Protein AF-A0A6A4SEL5-F1 (afdb_monomer)

Foldseek 3Di:
DDDDDDDDDDDPPDDDPDDDDDDDDDDPPDDPDPDPCPDDDDDDDDPDPQDDCPDPLLCVLLVVLLDADPCVVPPDDDDDDDDDDDDDDDPCRVDPPDQAWDQDPVRDIGTDDPLRVVLVCCVVPNDPLADSDDDPCLPPVNVVVCLVVLNLVVQLVSLVRHDDCPDPSSVVSLVVSLVSCQVVLVLVSCRNHPCNSVSLVVCLVVLNCVSVLLSCLVVVVQVSSQSSLVSSCSNCVPFPLNVVCVVVVDGRPVSQLSCLVGRDPPSVSSVVSSVVSVVVVVVVVVD

Sequence (287 aa):
MAALGGTARRLFRSYSRVKNVQKGKHASVGSVVRTLCSGAQDRGLSDVAKPQFTDPAVQDILTRITGLDLQKVFRPIQQELKPPTYKLMTDEQLEEERFIVVREPNGILRKATWEERDRLVQVYFPKEGRKLTAHLLFKEENLKLVFSQDRHEDVLNLCLVQFEPDSAEYIKIHTATYEDVDKHGKYELLHSTRHFGGLAWYLVNARRGDGLMVDMLKRELFQDAVSLVSLFHMVHPHSESAQEAASQQATGTDLLKIYAQKESQRSGYIELALQAYEEAAAQESAA

Mean predicted aligned error: 12.68 Å

InterPro domains:
  IPR019374 Small ribosomal subunit protein mS22 [PF10245] (96-237)
  IPR019374 Small ribosomal subunit protein mS22 [PTHR13071] (96-286)

Radius of gyration: 29.58 Å; Cα contacts (8 Å, |Δi|>4): 194; chains: 1; bounding box: 89×48×106 Å

Structure (mmCIF, N/CA/C/O backbone):
data_AF-A0A6A4SEL5-F1
#
_entry.id   AF-A0A6A4SEL5-F1
#
loop_
_atom_site.group_PDB
_atom_site.id
_atom_site.type_symbol
_atom_site.label_atom_id
_atom_site.label_alt_id
_atom_site.label_comp_id
_atom_site.label_asym_id
_atom_site.label_entity_id
_atom_site.label_seq_id
_atom_site.pdbx_PDB_ins_code
_atom_site.Cartn_x
_atom_site.Cartn_y
_atom_site.Cartn_z
_atom_site.occupancy
_atom_site.B_iso_or_equiv
_atom_site.auth_seq_id
_atom_site.auth_comp_id
_atom_site.auth_asym_id
_atom_site.auth_atom_id
_atom_site.pdbx_PDB_model_num
ATOM 1 N N . MET A 1 1 ? 49.994 -29.966 -75.084 1.00 36.94 1 MET A N 1
ATOM 2 C CA . MET A 1 1 ? 51.383 -30.474 -75.133 1.00 36.94 1 MET A CA 1
ATOM 3 C C . MET A 1 1 ? 52.155 -29.830 -73.993 1.00 36.94 1 MET A C 1
ATOM 5 O O . MET A 1 1 ? 52.222 -28.614 -74.019 1.00 36.94 1 MET A O 1
ATOM 9 N N . ALA A 1 2 ? 52.709 -30.622 -73.059 1.00 39.62 2 ALA A N 1
ATOM 10 C CA . ALA A 1 2 ? 53.615 -30.204 -71.965 1.00 39.62 2 ALA A CA 1
ATOM 11 C C . ALA A 1 2 ? 53.106 -29.123 -70.960 1.00 39.62 2 ALA A C 1
ATOM 13 O O . ALA A 1 2 ? 52.189 -28.370 -71.260 1.00 39.62 2 ALA A O 1
ATOM 14 N N . ALA A 1 3 ? 53.651 -28.988 -69.742 1.00 39.12 3 ALA A N 1
ATOM 15 C CA . ALA A 1 3 ? 54.176 -30.018 -68.829 1.00 39.12 3 ALA A CA 1
ATOM 16 C C . ALA A 1 3 ? 54.201 -29.509 -67.362 1.00 39.12 3 ALA A C 1
ATOM 18 O O . ALA A 1 3 ? 54.672 -28.412 -67.099 1.00 39.12 3 ALA A O 1
ATOM 19 N N . LEU A 1 4 ? 53.711 -30.357 -66.448 1.00 37.06 4 LEU A N 1
ATOM 20 C CA . LEU A 1 4 ? 54.209 -30.695 -65.095 1.00 37.06 4 LEU A CA 1
ATOM 21 C C . LEU A 1 4 ? 54.954 -29.661 -64.206 1.00 37.06 4 LEU A C 1
ATOM 23 O O . LEU A 1 4 ? 55.976 -29.104 -64.585 1.00 37.06 4 LEU A O 1
ATOM 27 N N . GLY A 1 5 ? 54.566 -29.636 -62.919 1.00 32.94 5 GLY A N 1
ATOM 28 C CA . GLY A 1 5 ? 55.364 -29.112 -61.792 1.00 32.94 5 GLY A CA 1
ATOM 29 C C . GLY A 1 5 ? 54.777 -27.852 -61.128 1.00 32.94 5 GLY A C 1
ATOM 30 O O . GLY A 1 5 ? 54.625 -26.833 -61.782 1.00 32.94 5 GLY A O 1
ATOM 31 N N . GLY A 1 6 ? 54.426 -27.801 -59.836 1.00 35.56 6 GLY A N 1
ATOM 32 C CA . GLY A 1 6 ? 54.342 -28.859 -58.820 1.00 35.56 6 GLY A CA 1
ATOM 33 C C . GLY A 1 6 ? 55.147 -28.562 -57.547 1.00 35.56 6 GLY A C 1
ATOM 34 O O . GLY A 1 6 ? 56.315 -28.921 -57.465 1.00 35.56 6 GLY A O 1
ATOM 35 N N . THR A 1 7 ? 54.524 -27.961 -56.524 1.00 42.56 7 THR A N 1
ATOM 36 C CA . THR A 1 7 ? 54.972 -28.036 -55.110 1.00 42.56 7 THR A CA 1
ATOM 37 C C . THR A 1 7 ? 53.883 -27.520 -54.161 1.00 42.56 7 THR A C 1
ATOM 39 O O . THR A 1 7 ? 53.650 -26.320 -54.054 1.00 42.56 7 THR A O 1
ATOM 42 N N . ALA A 1 8 ? 53.220 -28.415 -53.424 1.00 41.41 8 ALA A N 1
ATOM 43 C CA . ALA A 1 8 ? 52.232 -28.032 -52.412 1.00 41.41 8 ALA A CA 1
ATOM 44 C C . ALA A 1 8 ? 52.891 -27.875 -51.030 1.00 41.41 8 ALA A C 1
ATOM 46 O O . ALA A 1 8 ? 53.236 -28.868 -50.386 1.00 41.41 8 ALA A O 1
ATOM 47 N N . ARG A 1 9 ? 53.039 -26.640 -50.530 1.00 39.44 9 ARG A N 1
ATOM 48 C CA . ARG A 1 9 ? 53.504 -26.392 -49.152 1.00 39.44 9 ARG A CA 1
ATOM 49 C C . ARG A 1 9 ? 52.333 -26.447 -48.166 1.00 39.44 9 ARG A C 1
ATOM 51 O O . ARG A 1 9 ? 51.684 -25.439 -47.904 1.00 39.44 9 ARG A O 1
ATOM 58 N N . ARG A 1 10 ? 52.077 -27.628 -47.592 1.00 36.62 10 ARG A N 1
ATOM 59 C CA . ARG A 1 10 ? 51.167 -27.780 -46.442 1.00 36.62 10 ARG A CA 1
ATOM 60 C C . ARG A 1 10 ? 51.771 -27.094 -45.211 1.00 36.62 10 ARG A C 1
ATOM 62 O O . ARG A 1 10 ? 52.709 -27.622 -44.618 1.00 36.62 10 ARG A O 1
ATOM 69 N N . LEU A 1 11 ? 51.215 -25.958 -44.796 1.00 40.81 11 LEU A N 1
ATOM 70 C CA . LEU A 1 11 ? 51.512 -25.382 -43.483 1.00 40.81 11 LEU A CA 1
ATOM 71 C C . LEU A 1 11 ? 50.745 -26.159 -42.405 1.00 40.81 11 LEU A C 1
ATOM 73 O O . LEU A 1 11 ? 49.552 -25.943 -42.195 1.00 40.81 11 LEU A O 1
ATOM 77 N N . PHE A 1 12 ? 51.436 -27.067 -41.713 1.00 35.69 12 PHE A N 1
ATOM 78 C CA . PHE A 1 12 ? 50.926 -27.690 -40.493 1.00 35.69 12 PHE A CA 1
ATOM 79 C C . PHE A 1 12 ? 50.793 -26.628 -39.393 1.00 35.69 12 PHE A C 1
ATOM 81 O O . PHE A 1 12 ? 51.769 -26.284 -38.727 1.00 35.69 12 PHE A O 1
ATOM 88 N N . ARG A 1 13 ? 49.578 -26.111 -39.181 1.00 36.34 13 ARG A N 1
ATOM 89 C CA . ARG A 1 13 ? 49.273 -25.274 -38.016 1.00 36.34 13 ARG A CA 1
ATOM 90 C C . ARG A 1 13 ? 49.148 -26.185 -36.793 1.00 36.34 13 ARG A C 1
ATOM 92 O O . ARG A 1 13 ? 48.222 -26.987 -36.708 1.00 36.34 13 ARG A O 1
ATOM 99 N N . SER A 1 14 ? 50.111 -26.106 -35.882 1.00 35.88 14 SER A N 1
ATOM 100 C CA . SER A 1 14 ? 50.168 -26.961 -34.697 1.00 35.88 14 SER A CA 1
ATOM 101 C C . SER A 1 14 ? 49.051 -26.629 -33.702 1.00 35.88 14 SER A C 1
ATOM 103 O O . SER A 1 14 ? 48.844 -25.474 -33.334 1.00 35.88 14 SER A O 1
ATOM 105 N N . TYR A 1 15 ? 48.352 -27.662 -33.226 1.00 36.56 15 TYR A N 1
ATOM 106 C CA . TYR A 1 15 ? 47.429 -27.549 -32.097 1.00 36.56 15 TYR A CA 1
ATOM 107 C C . TYR A 1 15 ? 48.206 -27.697 -30.786 1.00 36.56 15 TYR A C 1
ATOM 109 O O . TYR A 1 15 ? 48.504 -28.807 -30.340 1.00 36.56 15 TYR A O 1
ATOM 117 N N . SER A 1 16 ? 48.527 -26.576 -30.145 1.00 37.56 16 SER A N 1
ATOM 118 C CA . SER A 1 16 ? 49.065 -26.555 -28.786 1.00 37.56 16 SER A CA 1
ATOM 119 C C . SER A 1 16 ? 47.977 -26.937 -27.774 1.00 37.56 16 SER A C 1
ATOM 121 O O . SER A 1 16 ? 47.157 -26.115 -27.370 1.00 37.56 16 SER A O 1
ATOM 123 N N . ARG A 1 17 ? 47.983 -28.200 -27.322 1.00 38.41 17 ARG A N 1
ATOM 124 C CA . ARG A 1 17 ? 47.214 -28.634 -26.141 1.00 38.41 17 ARG A CA 1
ATOM 125 C C . ARG A 1 17 ? 47.690 -27.865 -24.902 1.00 38.41 17 ARG A C 1
ATOM 127 O O . ARG A 1 17 ? 48.685 -28.243 -24.282 1.00 38.41 17 ARG A O 1
ATOM 134 N N . VAL A 1 18 ? 46.965 -26.817 -24.518 1.00 39.78 18 VAL A N 1
ATOM 135 C CA . VAL A 1 18 ? 47.090 -26.215 -23.183 1.00 39.78 18 VAL A CA 1
ATOM 136 C C . VAL A 1 18 ? 46.530 -27.209 -22.156 1.00 39.78 18 VAL A C 1
ATOM 138 O O . VAL A 1 18 ? 45.559 -27.915 -22.425 1.00 39.78 18 VAL A O 1
ATOM 141 N N . LYS A 1 19 ? 47.203 -27.340 -21.010 1.00 36.75 19 LYS A N 1
ATOM 142 C CA . LYS A 1 19 ? 46.915 -28.375 -20.005 1.00 36.75 19 LYS A CA 1
ATOM 143 C C . LYS A 1 19 ? 45.726 -27.986 -19.119 1.00 36.75 19 LYS A C 1
ATOM 145 O O . LYS A 1 19 ? 45.508 -26.805 -18.866 1.00 36.75 19 LYS A O 1
ATOM 150 N N . ASN A 1 20 ? 45.018 -28.990 -18.594 1.00 35.25 20 ASN A N 1
ATOM 151 C CA . ASN A 1 20 ? 44.003 -28.799 -17.555 1.00 35.25 20 ASN A CA 1
ATOM 152 C C . ASN A 1 20 ? 44.588 -28.046 -16.351 1.00 35.25 20 ASN A C 1
ATOM 154 O O . ASN A 1 20 ? 45.531 -28.527 -15.721 1.00 35.25 20 ASN A O 1
ATOM 158 N N . VAL A 1 21 ? 43.970 -26.920 -15.993 1.00 38.59 21 VAL A N 1
ATOM 159 C CA . VAL A 1 21 ? 44.095 -26.323 -14.659 1.00 38.59 21 VAL A CA 1
ATOM 160 C C . VAL A 1 21 ? 43.057 -26.989 -13.756 1.00 38.59 21 VAL A C 1
ATOM 162 O O . VAL A 1 21 ? 41.917 -27.217 -14.162 1.00 38.59 21 VAL A O 1
ATOM 165 N N . GLN A 1 22 ? 43.459 -27.356 -12.543 1.00 36.19 22 GLN A N 1
ATOM 166 C CA . GLN A 1 22 ? 42.599 -28.064 -11.597 1.00 36.19 22 GLN A CA 1
ATOM 167 C C . GLN A 1 22 ? 41.500 -27.127 -11.071 1.00 36.19 22 GLN A C 1
ATOM 169 O O . GLN A 1 22 ? 41.796 -26.034 -10.590 1.00 36.19 22 GLN A O 1
ATOM 174 N N . LYS A 1 23 ? 40.230 -27.558 -11.116 1.00 39.19 23 LYS A N 1
ATOM 175 C CA . LYS A 1 23 ? 39.145 -26.864 -10.403 1.00 39.19 23 LYS A CA 1
ATOM 176 C C . LYS A 1 23 ? 39.359 -27.019 -8.896 1.00 39.19 23 LYS A C 1
ATOM 178 O O . LYS A 1 23 ? 39.096 -28.088 -8.345 1.00 39.19 23 LYS A O 1
ATOM 183 N N . GLY A 1 24 ? 39.790 -25.947 -8.235 1.00 30.88 24 GLY A N 1
ATOM 184 C CA . GLY A 1 24 ? 39.662 -25.826 -6.786 1.00 30.88 24 GLY A CA 1
ATOM 185 C C . GLY A 1 24 ? 38.187 -25.911 -6.382 1.00 30.88 24 GLY A C 1
ATOM 186 O O . GLY A 1 24 ? 37.325 -25.321 -7.035 1.00 30.88 24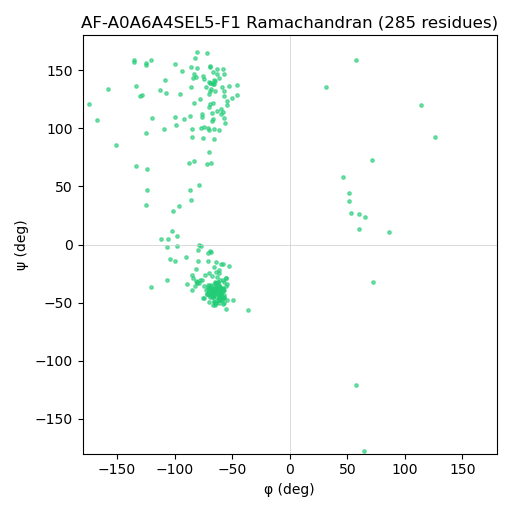 GLY A O 1
ATOM 187 N N . LYS A 1 25 ? 37.888 -26.676 -5.329 1.00 42.47 25 LYS A N 1
ATOM 188 C CA . LYS A 1 25 ? 36.575 -26.649 -4.668 1.00 42.47 25 LYS A CA 1
ATOM 189 C C . LYS A 1 25 ? 36.507 -25.446 -3.715 1.00 42.47 25 LYS A C 1
ATOM 191 O O . LYS A 1 25 ? 37.542 -24.900 -3.354 1.00 42.47 25 LYS A O 1
ATOM 196 N N . HIS A 1 26 ? 35.295 -25.109 -3.271 1.00 37.00 26 HIS A N 1
ATOM 197 C CA . HIS A 1 26 ? 34.981 -24.009 -2.345 1.00 37.00 26 HIS A CA 1
ATOM 198 C C . HIS A 1 26 ? 35.116 -22.594 -2.931 1.00 37.00 26 HIS A C 1
ATOM 200 O O . HIS A 1 26 ? 35.965 -21.802 -2.541 1.00 37.00 26 HIS A O 1
ATOM 206 N N . ALA A 1 27 ? 34.157 -22.252 -3.791 1.00 30.19 27 ALA A N 1
ATOM 207 C CA . ALA A 1 27 ? 33.605 -20.903 -3.853 1.00 30.19 27 ALA A CA 1
ATOM 208 C C . ALA A 1 27 ? 32.083 -21.025 -3.687 1.00 30.19 27 ALA A C 1
ATOM 210 O O . ALA A 1 27 ? 31.372 -21.352 -4.636 1.00 30.19 27 ALA A O 1
ATOM 211 N N . SER A 1 28 ? 3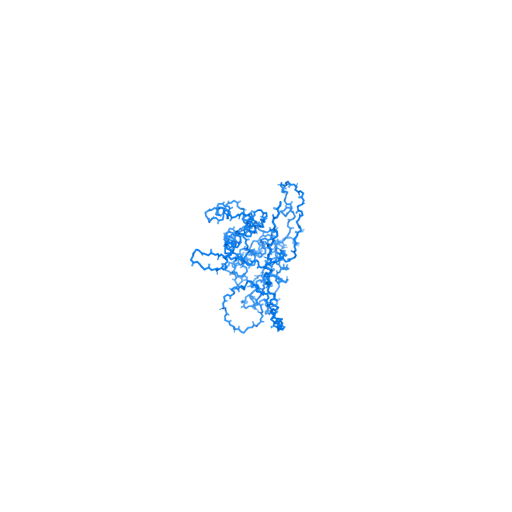1.585 -20.846 -2.462 1.00 33.62 28 SER A N 1
ATOM 212 C CA . SER A 1 28 ? 30.148 -20.758 -2.190 1.00 33.62 28 SER A CA 1
ATOM 213 C C . SER A 1 28 ? 29.655 -19.386 -2.640 1.00 33.62 28 SER A C 1
ATOM 215 O O . SER A 1 28 ? 29.741 -18.415 -1.887 1.00 33.62 28 SER A O 1
ATOM 217 N N . VAL A 1 29 ? 29.190 -19.295 -3.886 1.00 32.53 29 VAL A N 1
ATOM 218 C CA . VAL A 1 29 ? 28.555 -18.082 -4.411 1.00 32.53 29 VAL A CA 1
ATOM 219 C C . VAL A 1 29 ? 27.205 -17.930 -3.713 1.00 32.53 29 VAL A C 1
ATOM 221 O O . VAL A 1 29 ? 26.243 -18.614 -4.052 1.00 32.53 29 VAL A O 1
ATOM 224 N N . GLY A 1 30 ? 27.159 -17.083 -2.686 1.00 31.97 30 GLY A N 1
ATOM 225 C CA . GLY A 1 30 ? 25.904 -16.694 -2.053 1.00 31.97 30 GLY A CA 1
ATOM 226 C C . GLY A 1 30 ? 25.049 -15.891 -3.030 1.00 31.97 30 GLY A C 1
ATOM 227 O O . GLY A 1 30 ? 25.582 -15.079 -3.787 1.00 31.97 30 GLY A O 1
ATOM 228 N N . SER A 1 31 ? 23.734 -16.112 -3.004 1.00 30.53 31 SER A N 1
ATOM 229 C CA . SER A 1 31 ? 22.782 -15.309 -3.775 1.00 30.53 31 SER A CA 1
ATOM 230 C C . SER A 1 31 ? 22.883 -13.842 -3.352 1.00 30.53 31 SER A C 1
ATOM 232 O O . SER A 1 31 ? 22.609 -13.507 -2.197 1.00 30.53 31 SER A O 1
ATOM 234 N N . VAL A 1 32 ? 23.287 -12.966 -4.275 1.00 36.62 32 VAL A N 1
ATOM 235 C CA . VAL A 1 32 ? 23.331 -11.517 -4.042 1.00 36.62 32 VAL A CA 1
ATOM 236 C C . VAL A 1 32 ? 21.968 -10.927 -4.393 1.00 36.62 32 VAL A C 1
ATOM 238 O O . VAL A 1 32 ? 21.803 -10.196 -5.367 1.00 36.62 32 VAL A O 1
ATOM 241 N N . VAL A 1 33 ? 20.980 -11.238 -3.550 1.00 38.81 33 VAL A N 1
ATOM 242 C CA . VAL A 1 33 ? 19.748 -10.443 -3.429 1.00 38.81 33 VAL A CA 1
ATOM 243 C C . VAL A 1 33 ? 20.148 -8.963 -3.368 1.00 38.81 33 VAL A C 1
ATOM 245 O O . VAL A 1 33 ? 21.115 -8.644 -2.672 1.00 38.81 33 VAL A O 1
ATOM 248 N N . ARG A 1 34 ? 19.450 -8.049 -4.072 1.00 40.47 34 ARG A N 1
ATOM 249 C CA . ARG A 1 34 ? 19.740 -6.603 -3.964 1.00 40.47 34 ARG A CA 1
ATOM 250 C C . ARG A 1 34 ? 19.633 -6.206 -2.489 1.00 40.47 34 ARG A C 1
ATOM 252 O O . ARG A 1 34 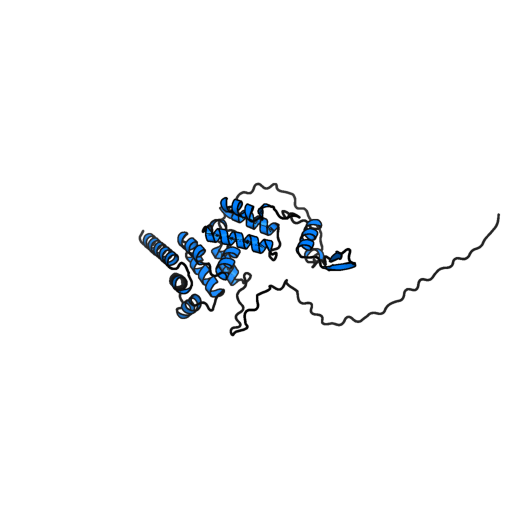? 18.525 -6.119 -1.966 1.00 40.47 34 ARG A O 1
ATOM 259 N N . THR A 1 35 ? 20.768 -6.004 -1.817 1.00 30.81 35 THR A N 1
ATOM 260 C CA . THR A 1 35 ? 20.791 -5.764 -0.373 1.00 30.81 35 THR A CA 1
ATOM 261 C C . THR A 1 35 ? 19.988 -4.511 -0.064 1.00 30.81 35 THR A C 1
ATOM 263 O O . THR A 1 35 ? 20.387 -3.409 -0.440 1.00 30.81 35 THR A O 1
ATOM 266 N N . LEU A 1 36 ? 18.856 -4.683 0.620 1.00 31.39 36 LEU A N 1
ATOM 267 C CA . LEU A 1 36 ? 18.082 -3.571 1.151 1.00 31.39 36 LEU A CA 1
ATOM 268 C C . LEU A 1 36 ? 19.006 -2.722 2.024 1.00 31.39 36 LEU A C 1
ATOM 270 O O . LEU A 1 36 ? 19.542 -3.205 3.021 1.00 31.39 36 LEU A O 1
ATOM 274 N N . CYS A 1 37 ? 19.173 -1.450 1.661 1.00 28.20 37 CYS A N 1
ATOM 275 C CA . CYS A 1 37 ? 19.836 -0.464 2.505 1.00 28.20 37 CYS A CA 1
ATOM 276 C C . CYS A 1 37 ? 18.930 -0.106 3.690 1.00 28.20 37 CYS A C 1
ATOM 278 O O . CYS A 1 37 ? 18.423 1.011 3.791 1.00 28.20 37 CYS A O 1
ATOM 280 N N . SER A 1 38 ? 18.740 -1.056 4.608 1.00 38.75 38 SER A N 1
ATOM 281 C CA . SER A 1 38 ? 18.336 -0.753 5.973 1.00 38.75 38 SER A CA 1
ATOM 282 C C . SER A 1 38 ? 19.378 0.205 6.547 1.00 38.75 38 SER A C 1
ATOM 284 O O . SER A 1 38 ? 20.525 -0.192 6.770 1.00 38.75 38 SER A O 1
ATOM 286 N N . GLY A 1 39 ? 19.002 1.473 6.731 1.00 32.41 39 GLY A N 1
ATOM 287 C CA . GLY A 1 39 ? 19.880 2.467 7.341 1.00 32.41 39 GLY A CA 1
ATOM 288 C C . GLY A 1 39 ? 20.397 1.950 8.682 1.00 32.41 39 GLY A C 1
ATOM 289 O O . GLY A 1 39 ? 19.635 1.349 9.441 1.00 32.41 39 GLY A O 1
ATOM 290 N N . ALA A 1 40 ? 21.691 2.140 8.947 1.00 35.97 40 ALA A N 1
ATOM 291 C CA . ALA A 1 40 ? 22.351 1.596 10.126 1.00 35.97 40 ALA A CA 1
ATOM 292 C C . ALA A 1 40 ? 21.796 2.232 11.414 1.00 35.97 40 ALA A C 1
ATOM 294 O O . ALA A 1 40 ? 22.278 3.266 11.870 1.00 35.97 40 ALA A O 1
ATOM 295 N N . GLN A 1 41 ? 20.766 1.606 11.982 1.00 38.38 41 GLN A N 1
ATOM 296 C CA . GLN A 1 41 ? 20.352 1.816 13.364 1.00 38.38 41 GLN A CA 1
ATOM 297 C C . GLN A 1 41 ? 21.250 0.983 14.281 1.00 38.38 41 GLN A C 1
ATOM 299 O O . GLN A 1 41 ? 21.701 -0.103 13.908 1.00 38.38 41 GLN A O 1
ATOM 304 N N . ASP A 1 42 ? 21.546 1.536 15.453 1.00 31.84 42 ASP A N 1
ATOM 305 C CA . ASP A 1 42 ? 22.615 1.050 16.320 1.00 31.84 42 ASP A CA 1
ATOM 306 C C . ASP A 1 42 ? 22.328 -0.349 16.899 1.00 31.84 42 ASP A C 1
ATOM 308 O O . ASP A 1 42 ? 21.175 -0.718 17.141 1.00 31.84 42 ASP A O 1
ATOM 312 N N . ARG A 1 43 ? 23.375 -1.150 17.133 1.00 38.50 43 ARG A N 1
ATOM 313 C CA . ARG A 1 43 ? 23.239 -2.541 17.611 1.00 38.50 43 ARG A CA 1
ATOM 314 C C . ARG A 1 43 ? 23.063 -2.599 19.133 1.00 38.50 43 ARG A C 1
ATOM 316 O O . ARG A 1 43 ? 23.953 -3.038 19.860 1.00 38.50 43 ARG A O 1
ATOM 323 N N . GLY A 1 44 ? 21.886 -2.186 19.603 1.00 35.75 44 GLY A N 1
ATOM 324 C CA . GLY A 1 44 ? 21.500 -2.179 21.018 1.00 35.75 44 GLY A CA 1
ATOM 325 C C . GLY A 1 44 ? 20.443 -3.224 21.405 1.00 35.75 44 GLY A C 1
ATOM 326 O O . GLY A 1 44 ? 19.254 -2.978 21.261 1.00 35.75 44 GLY A O 1
ATOM 327 N N . LEU A 1 45 ? 20.887 -4.347 21.981 1.00 43.44 45 LEU A N 1
ATOM 328 C CA . LEU A 1 45 ? 20.174 -5.139 23.008 1.00 43.44 45 LEU A CA 1
ATOM 329 C C . LEU A 1 45 ? 18.670 -5.474 22.812 1.00 43.44 45 LEU A C 1
ATOM 331 O O . LEU A 1 45 ? 17.860 -5.252 23.707 1.00 43.44 45 LEU A O 1
ATOM 335 N N . SER A 1 46 ? 18.306 -6.149 21.721 1.00 45.31 46 SER A N 1
ATOM 336 C CA . SER A 1 46 ? 17.537 -7.416 21.783 1.00 45.31 46 SER A CA 1
ATOM 337 C C . SER A 1 46 ? 17.394 -8.011 20.379 1.00 45.31 46 SER A C 1
ATOM 339 O O . SER A 1 46 ? 16.880 -7.363 19.475 1.00 45.31 46 SER A O 1
ATOM 341 N N . ASP A 1 47 ? 17.884 -9.236 20.169 1.00 49.94 47 ASP A N 1
ATOM 342 C CA . ASP A 1 47 ? 18.033 -9.818 18.820 1.00 49.94 47 ASP A CA 1
ATOM 343 C C . ASP A 1 47 ? 16.754 -10.531 18.335 1.00 49.94 47 ASP A C 1
ATOM 345 O O . ASP A 1 47 ? 16.773 -11.664 17.856 1.00 49.94 47 ASP A O 1
ATOM 349 N N . VAL A 1 48 ? 15.610 -9.860 18.502 1.00 62.03 48 VAL A N 1
ATOM 350 C CA . VAL A 1 48 ? 14.360 -10.222 17.825 1.00 62.03 48 VAL A CA 1
ATOM 351 C C . VAL A 1 48 ? 14.377 -9.514 16.476 1.00 62.03 48 VAL A C 1
ATOM 353 O O . VAL A 1 48 ? 14.289 -8.287 16.407 1.00 62.03 48 VAL A O 1
ATOM 356 N N . ALA A 1 49 ? 14.522 -10.279 15.394 1.00 76.62 49 ALA A N 1
ATOM 357 C CA . ALA A 1 49 ? 14.492 -9.721 14.048 1.00 76.62 49 ALA A CA 1
ATOM 358 C C . ALA A 1 49 ? 13.173 -8.962 13.822 1.00 76.62 49 ALA A C 1
ATOM 360 O O . ALA A 1 49 ? 12.095 -9.508 14.059 1.00 76.62 49 ALA A O 1
ATOM 361 N N . LYS A 1 50 ? 13.257 -7.703 13.365 1.00 82.44 50 LYS A N 1
ATOM 362 C CA . LYS A 1 50 ? 12.067 -6.916 13.008 1.00 82.44 50 LYS A CA 1
ATOM 363 C C . LYS A 1 50 ? 11.270 -7.687 11.943 1.00 82.44 50 LYS A C 1
ATOM 365 O O . LYS A 1 50 ? 11.895 -8.126 10.971 1.00 82.44 50 LYS A O 1
ATOM 370 N N . PRO A 1 51 ? 9.942 -7.839 12.097 1.00 89.19 51 PRO A N 1
ATOM 371 C CA . PRO A 1 51 ? 9.143 -8.615 11.160 1.00 89.19 51 PRO A CA 1
ATOM 372 C C . PRO A 1 51 ? 9.214 -8.005 9.760 1.00 89.19 51 PRO A C 1
ATOM 374 O O . PRO A 1 51 ? 9.255 -6.782 9.588 1.00 89.19 51 PRO A O 1
ATOM 377 N N . GLN A 1 52 ? 9.228 -8.865 8.754 1.00 92.25 52 GLN A N 1
ATOM 378 C CA . GLN A 1 52 ? 9.245 -8.489 7.349 1.00 92.25 52 GLN A CA 1
ATOM 379 C C . GLN A 1 52 ? 7.839 -8.591 6.762 1.00 92.25 52 GLN A C 1
ATOM 381 O O . GLN A 1 52 ? 7.010 -9.379 7.211 1.00 92.25 52 GLN A O 1
ATOM 386 N N . PHE A 1 53 ? 7.579 -7.829 5.697 1.00 92.75 53 PHE A N 1
ATOM 387 C CA . PHE A 1 53 ? 6.299 -7.892 4.984 1.00 92.75 53 PHE A CA 1
ATOM 388 C C . PHE A 1 53 ? 5.947 -9.322 4.541 1.00 92.75 53 PHE A C 1
ATOM 390 O O . PHE A 1 53 ? 4.781 -9.690 4.523 1.00 92.75 53 PHE A O 1
ATOM 397 N N . THR A 1 54 ? 6.954 -10.125 4.191 1.00 93.62 54 THR A N 1
ATOM 398 C CA . THR A 1 54 ? 6.826 -11.505 3.704 1.00 93.62 54 THR A CA 1
ATOM 399 C C . THR A 1 54 ? 6.608 -12.558 4.791 1.00 93.62 54 THR A C 1
ATOM 401 O O . THR A 1 54 ? 6.429 -13.725 4.447 1.00 93.62 54 THR A O 1
ATOM 404 N N . ASP A 1 55 ? 6.647 -12.198 6.075 1.00 95.12 55 ASP A N 1
ATOM 405 C CA . ASP A 1 55 ? 6.504 -13.175 7.157 1.00 95.12 55 ASP A CA 1
ATOM 406 C C . ASP A 1 55 ? 5.061 -13.708 7.214 1.00 95.12 55 ASP A C 1
ATOM 408 O O . ASP A 1 55 ? 4.117 -12.924 7.073 1.00 95.12 55 ASP A O 1
ATOM 412 N N . PRO A 1 56 ? 4.842 -15.017 7.450 1.00 95.50 56 PRO A N 1
ATOM 413 C CA . PRO A 1 56 ? 3.511 -15.617 7.357 1.00 95.50 56 PRO A CA 1
ATOM 414 C C . PRO A 1 56 ? 2.516 -14.970 8.325 1.00 95.50 56 PRO A C 1
ATOM 416 O O . PRO A 1 56 ? 1.448 -14.557 7.897 1.00 95.50 56 PRO A O 1
ATOM 419 N N . ALA A 1 57 ? 2.903 -14.738 9.584 1.00 94.25 57 ALA A N 1
ATOM 420 C CA . ALA A 1 57 ? 2.037 -14.080 10.567 1.00 94.25 57 ALA A CA 1
ATOM 421 C C . ALA A 1 57 ? 1.675 -12.624 10.197 1.00 94.25 57 ALA A C 1
ATOM 423 O O . ALA A 1 57 ? 0.605 -12.143 10.567 1.00 94.25 57 ALA A O 1
ATOM 424 N N . VAL A 1 58 ? 2.537 -11.922 9.449 1.00 95.25 58 VAL A N 1
ATOM 425 C CA . VAL A 1 58 ? 2.236 -10.588 8.902 1.00 95.25 58 VAL A CA 1
ATOM 426 C C . VAL A 1 58 ? 1.260 -10.711 7.732 1.00 95.25 58 VAL A C 1
ATOM 428 O O . VAL A 1 58 ? 0.269 -9.984 7.685 1.00 95.25 58 VAL A O 1
ATOM 431 N N . GLN A 1 59 ? 1.498 -11.650 6.812 1.00 96.25 59 GLN A N 1
ATOM 432 C CA . GLN A 1 59 ? 0.620 -11.898 5.667 1.00 96.25 59 GLN A CA 1
ATOM 433 C C . GLN A 1 59 ? -0.766 -12.410 6.079 1.00 96.25 59 GLN A C 1
ATOM 435 O O . GLN A 1 59 ? -1.747 -11.960 5.495 1.00 96.25 59 GLN A O 1
ATOM 440 N N . ASP A 1 60 ? -0.883 -13.262 7.098 1.00 95.69 60 ASP A N 1
ATOM 441 C CA . ASP A 1 60 ? -2.164 -13.751 7.626 1.00 95.69 60 ASP A CA 1
ATOM 442 C C . ASP A 1 60 ? -3.024 -12.591 8.152 1.00 95.69 60 ASP A C 1
ATOM 444 O O . ASP A 1 60 ? -4.215 -12.490 7.844 1.00 95.69 60 ASP A O 1
ATOM 448 N N . ILE A 1 61 ? -2.408 -11.664 8.898 1.00 95.56 61 ILE A N 1
ATOM 449 C CA . ILE A 1 61 ? -3.082 -10.459 9.393 1.00 95.56 61 ILE A CA 1
ATOM 450 C C . ILE A 1 61 ? -3.460 -9.536 8.226 1.00 95.56 61 ILE A C 1
ATOM 452 O O . ILE A 1 61 ? -4.623 -9.156 8.101 1.00 95.56 61 ILE A O 1
ATOM 456 N N . LEU A 1 62 ? -2.515 -9.199 7.342 1.00 95.62 62 LEU A N 1
ATOM 457 C CA . LEU A 1 62 ? -2.769 -8.296 6.213 1.00 95.62 62 LEU A CA 1
ATOM 458 C C . LEU A 1 62 ? -3.814 -8.852 5.233 1.00 95.62 62 LEU A C 1
ATOM 460 O O . LEU A 1 62 ? -4.631 -8.085 4.726 1.00 95.62 62 LEU A O 1
ATOM 464 N N . THR A 1 63 ? -3.823 -10.163 4.989 1.00 94.56 63 THR A N 1
ATOM 465 C CA . THR A 1 63 ? -4.807 -10.833 4.122 1.00 94.56 63 THR A CA 1
ATOM 466 C C . THR A 1 63 ? -6.204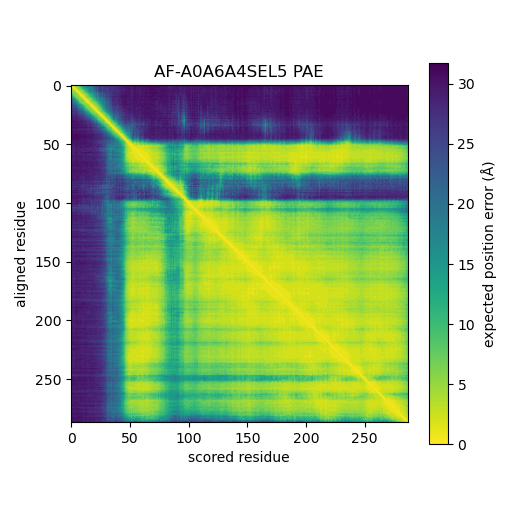 -10.743 4.720 1.00 94.56 63 THR A C 1
ATOM 468 O O . THR A 1 63 ? -7.145 -10.415 4.003 1.00 94.56 63 THR A O 1
ATOM 471 N N . ARG A 1 64 ? -6.345 -10.960 6.034 1.00 94.19 64 ARG A N 1
ATOM 472 C CA . ARG A 1 64 ? -7.643 -10.860 6.711 1.00 94.19 64 ARG A CA 1
ATOM 473 C C . ARG A 1 64 ? -8.197 -9.433 6.687 1.00 94.19 64 ARG A C 1
ATOM 475 O O . ARG A 1 64 ? -9.307 -9.242 6.207 1.00 94.19 64 ARG A O 1
ATOM 482 N N . ILE A 1 65 ? -7.389 -8.446 7.085 1.00 94.62 65 ILE A N 1
ATOM 483 C CA . ILE A 1 65 ? -7.771 -7.019 7.098 1.00 94.62 65 ILE A CA 1
ATOM 484 C C . ILE A 1 65 ? -8.044 -6.486 5.669 1.00 94.62 65 ILE A C 1
ATOM 486 O O . ILE A 1 65 ? -8.783 -5.523 5.493 1.00 94.62 65 ILE A O 1
ATOM 490 N N . THR A 1 66 ? -7.480 -7.101 4.620 1.00 93.81 66 THR A N 1
ATOM 491 C CA . THR A 1 66 ? -7.765 -6.714 3.221 1.00 93.81 66 THR A CA 1
ATOM 492 C C . THR A 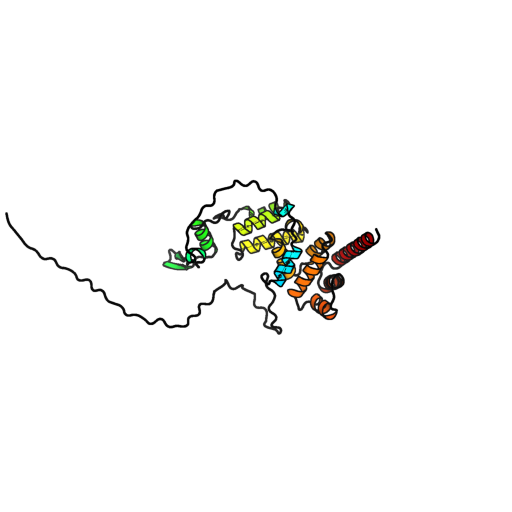1 66 ? -9.204 -7.031 2.794 1.00 93.81 66 THR A C 1
ATOM 494 O O . THR A 1 66 ? -9.715 -6.356 1.897 1.00 93.81 66 THR A O 1
ATOM 497 N N . GLY A 1 67 ? -9.850 -8.030 3.405 1.00 90.38 67 GLY A N 1
ATOM 498 C CA . GLY A 1 67 ? -11.172 -8.509 2.997 1.00 90.38 67 GLY A CA 1
ATOM 499 C C . GLY A 1 67 ? -11.198 -9.139 1.595 1.00 90.38 67 GLY A C 1
ATOM 500 O O . GLY A 1 67 ? -10.173 -9.271 0.919 1.00 90.38 67 GLY A O 1
ATOM 501 N N . LEU A 1 68 ? -12.391 -9.547 1.147 1.00 88.06 68 LEU A N 1
ATOM 502 C CA . LEU A 1 68 ? -12.612 -10.063 -0.208 1.00 88.06 68 LEU A CA 1
ATOM 503 C C . LEU A 1 68 ? -14.045 -9.792 -0.701 1.00 88.06 68 LEU A C 1
ATOM 505 O O . LEU A 1 68 ? -14.916 -10.656 -0.618 1.00 88.06 68 LEU A O 1
ATOM 509 N N . ASP A 1 69 ? -14.289 -8.608 -1.263 1.00 90.25 69 ASP A N 1
ATOM 510 C CA . ASP A 1 69 ? -15.500 -8.358 -2.052 1.00 90.25 69 ASP A CA 1
ATOM 511 C C . ASP A 1 69 ? -15.401 -8.984 -3.455 1.00 90.25 69 ASP A C 1
ATOM 513 O O . ASP A 1 69 ? -14.646 -8.536 -4.324 1.00 90.25 69 ASP A O 1
ATOM 517 N N . LEU A 1 70 ? -16.231 -10.000 -3.697 1.00 87.81 70 LEU A N 1
ATOM 518 C CA . LEU A 1 70 ? -16.360 -10.667 -4.991 1.00 87.81 70 LEU A CA 1
ATOM 519 C C . LEU A 1 70 ? -16.849 -9.732 -6.109 1.00 87.81 70 LEU A C 1
ATOM 521 O O . LEU A 1 70 ? -16.448 -9.928 -7.255 1.00 87.81 70 LEU A O 1
ATOM 525 N N . GLN A 1 71 ? -17.683 -8.727 -5.814 1.00 88.50 71 GLN A N 1
ATOM 526 C CA . GLN A 1 71 ? -18.227 -7.815 -6.831 1.00 88.50 71 GLN A CA 1
ATOM 527 C C . GLN A 1 71 ? -17.145 -6.867 -7.361 1.00 88.50 71 GLN A C 1
ATOM 529 O O . GLN A 1 71 ? -17.023 -6.673 -8.573 1.00 88.50 71 GLN A O 1
ATOM 534 N N . LYS A 1 72 ? -16.306 -6.325 -6.470 1.00 89.06 72 LYS A N 1
ATOM 535 C CA . LYS A 1 72 ? -15.137 -5.513 -6.825 1.00 89.06 72 LYS A CA 1
ATOM 536 C C . LYS A 1 72 ? -14.030 -6.334 -7.490 1.00 89.06 72 LYS A C 1
ATOM 538 O O . LYS A 1 72 ? -13.498 -5.900 -8.513 1.00 89.06 72 LYS A O 1
ATOM 543 N N . VAL A 1 73 ? -13.703 -7.518 -6.960 1.00 87.69 73 VAL A N 1
ATOM 544 C CA . VAL A 1 73 ? -12.631 -8.384 -7.495 1.00 87.69 73 VAL A CA 1
ATOM 545 C C . VAL A 1 73 ? -12.979 -8.942 -8.879 1.00 87.69 73 VAL A C 1
ATOM 547 O O . VAL A 1 73 ? -12.135 -8.911 -9.773 1.00 87.69 73 VAL A O 1
ATOM 550 N N . PHE A 1 74 ? -14.217 -9.400 -9.091 1.00 85.38 74 PHE A N 1
ATOM 551 C CA . PHE A 1 74 ? -14.681 -9.963 -10.368 1.00 85.38 74 PHE A CA 1
ATOM 552 C C . PHE A 1 74 ? -15.527 -8.981 -11.196 1.00 85.38 74 PHE A C 1
ATOM 554 O O . PHE A 1 74 ? -16.364 -9.395 -12.003 1.00 85.38 74 PHE A O 1
ATOM 561 N N . ARG A 1 75 ? -15.272 -7.672 -11.042 1.00 84.69 75 ARG A N 1
ATOM 562 C CA . ARG A 1 75 ? -15.831 -6.602 -11.887 1.00 84.69 75 ARG A CA 1
ATOM 563 C C . ARG A 1 75 ? -15.716 -6.973 -13.380 1.00 84.69 75 ARG A C 1
ATOM 565 O O . ARG A 1 75 ? -14.621 -7.317 -13.826 1.00 84.69 75 ARG A O 1
ATOM 572 N N . PRO A 1 76 ? -16.796 -6.909 -14.182 1.00 81.38 76 PRO A N 1
ATOM 573 C CA . PRO A 1 76 ? -16.759 -7.369 -15.569 1.00 81.38 76 PRO A CA 1
ATOM 574 C C . PRO A 1 76 ? -15.865 -6.470 -16.438 1.00 81.38 76 PRO A C 1
ATOM 576 O O . PRO A 1 76 ? -16.182 -5.309 -16.699 1.00 81.38 76 PRO A O 1
ATOM 579 N N . ILE A 1 77 ? -14.746 -7.024 -16.911 1.00 77.25 77 ILE A N 1
ATOM 580 C CA . ILE A 1 77 ? -13.796 -6.352 -17.807 1.00 77.25 77 ILE A CA 1
ATOM 581 C C . ILE A 1 77 ? -14.120 -6.723 -19.258 1.00 77.25 77 ILE A C 1
ATOM 583 O O . ILE A 1 77 ? -14.209 -7.900 -19.607 1.00 77.25 77 ILE A O 1
ATOM 587 N N . GLN A 1 78 ? -14.243 -5.721 -20.131 1.00 73.12 78 GLN A N 1
ATOM 588 C CA . GLN A 1 78 ? -14.304 -5.943 -21.576 1.00 73.12 78 GLN A CA 1
ATOM 589 C C . GLN A 1 78 ? -12.905 -6.302 -22.095 1.00 73.12 78 GLN A C 1
ATOM 591 O O . GLN A 1 78 ? -12.055 -5.429 -22.262 1.00 73.12 78 GLN A O 1
ATOM 596 N N . GLN A 1 79 ? -12.663 -7.592 -22.335 1.00 68.25 79 GLN A N 1
ATOM 597 C CA . GLN A 1 79 ? -11.396 -8.103 -22.857 1.00 68.25 79 GLN A CA 1
ATOM 598 C C . GLN A 1 79 ? -11.627 -9.023 -24.059 1.00 68.25 79 GLN A C 1
ATOM 600 O O . GLN A 1 79 ? -12.365 -10.003 -23.983 1.00 68.25 79 GLN A O 1
ATOM 605 N N . GLU A 1 80 ? -10.936 -8.739 -25.163 1.00 74.25 80 GLU A N 1
ATOM 606 C CA . GLU A 1 80 ? -10.834 -9.661 -26.294 1.00 74.25 80 GLU A CA 1
ATOM 607 C C . GLU A 1 80 ? -9.975 -10.871 -25.899 1.00 74.25 80 GLU A C 1
ATOM 609 O O . GLU A 1 80 ? -8.789 -10.728 -25.581 1.00 74.25 80 GLU A O 1
ATOM 614 N N . LEU A 1 81 ? -10.562 -12.070 -25.929 1.00 67.62 81 LEU A N 1
ATOM 615 C CA . LEU A 1 81 ? -9.833 -13.313 -25.684 1.00 67.62 81 LEU A CA 1
ATOM 616 C C . LEU A 1 81 ? -8.877 -13.598 -26.849 1.00 67.62 81 LEU A C 1
ATOM 618 O O . LEU A 1 81 ? -9.299 -13.746 -27.995 1.00 67.62 81 LEU A O 1
ATOM 622 N N . LYS A 1 82 ? -7.581 -13.703 -26.544 1.00 73.31 82 LYS A N 1
ATOM 623 C CA . LYS A 1 82 ? -6.520 -14.017 -27.511 1.00 73.31 82 LYS A CA 1
ATOM 624 C C . LYS A 1 82 ? -5.999 -15.437 -27.269 1.00 73.31 82 LYS A C 1
ATOM 626 O O . LYS A 1 82 ? -5.886 -15.837 -26.110 1.00 73.31 82 LYS A O 1
ATOM 631 N N . PRO A 1 83 ? -5.673 -16.209 -28.322 1.00 68.44 83 PRO A N 1
ATOM 632 C CA . PRO A 1 83 ? -5.113 -17.545 -28.153 1.00 68.44 83 PRO A CA 1
ATOM 633 C C . PRO A 1 83 ? -3.728 -17.475 -27.476 1.00 68.44 83 PRO A C 1
ATOM 635 O O . PRO A 1 83 ? -2.939 -16.578 -27.793 1.00 68.44 83 PRO A O 1
ATOM 638 N N . PRO A 1 84 ? -3.400 -18.408 -26.561 1.00 54.16 84 PRO A N 1
ATOM 639 C CA . PRO A 1 84 ? -2.123 -18.401 -25.857 1.00 54.16 84 PRO A CA 1
ATOM 640 C C . PRO A 1 84 ? -0.954 -18.628 -26.825 1.00 54.16 84 PRO A C 1
ATOM 642 O O . PRO A 1 84 ? -0.963 -19.552 -27.636 1.00 54.16 84 PRO A O 1
ATOM 645 N N . THR A 1 85 ? 0.077 -17.787 -26.723 1.00 64.31 85 THR A N 1
ATOM 646 C CA . THR A 1 85 ? 1.290 -17.889 -27.548 1.00 64.31 85 THR A CA 1
ATOM 647 C C . THR A 1 85 ? 2.398 -18.591 -26.771 1.00 64.31 85 THR A C 1
ATOM 649 O O . THR A 1 85 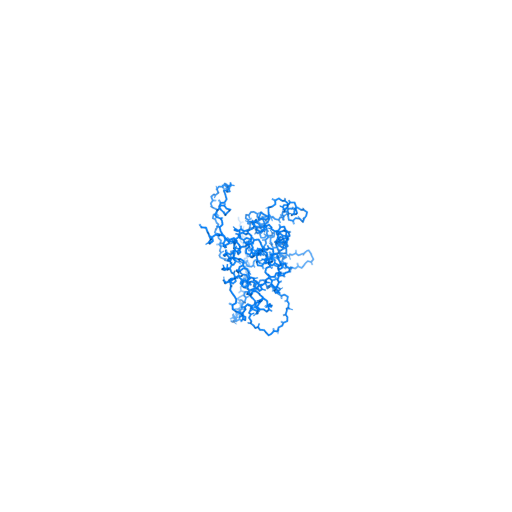? 3.050 -17.989 -25.918 1.00 64.31 85 THR A O 1
ATOM 652 N N . TYR A 1 86 ? 2.631 -19.864 -27.080 1.00 67.75 86 TYR A N 1
ATOM 653 C CA . TYR A 1 86 ? 3.703 -20.649 -26.470 1.00 67.75 86 TYR A CA 1
ATOM 654 C C . TYR A 1 86 ? 5.080 -20.225 -27.000 1.00 67.75 86 TYR A C 1
ATOM 656 O O . TYR A 1 86 ? 5.278 -20.068 -28.205 1.00 67.75 86 TYR A O 1
ATOM 664 N N . LYS A 1 87 ? 6.051 -20.085 -26.092 1.00 66.19 87 LYS A N 1
ATOM 665 C CA . LYS A 1 87 ? 7.475 -19.905 -26.402 1.00 66.19 87 LYS A CA 1
ATOM 666 C C . LYS A 1 87 ? 8.270 -20.927 -25.600 1.00 66.19 87 LYS A C 1
ATOM 668 O O . LYS A 1 87 ? 8.093 -21.015 -24.390 1.00 66.19 87 LYS A O 1
ATOM 673 N N . LEU A 1 88 ? 9.137 -21.681 -26.270 1.00 73.75 88 LEU A N 1
ATOM 674 C CA . LEU A 1 88 ? 10.102 -22.553 -25.606 1.00 73.75 88 LEU A CA 1
ATOM 675 C C . LEU A 1 88 ? 11.320 -21.708 -25.219 1.00 73.75 88 LEU A C 1
ATOM 677 O O . LEU A 1 88 ? 11.930 -21.088 -26.089 1.00 73.75 88 LEU A O 1
ATOM 681 N N . MET A 1 89 ? 11.648 -21.674 -23.930 1.00 58.81 89 MET A N 1
ATOM 682 C CA . MET A 1 89 ? 12.857 -21.055 -23.374 1.00 58.81 89 MET A CA 1
ATOM 683 C C . MET A 1 89 ? 13.455 -22.014 -22.337 1.00 58.81 89 MET A C 1
ATOM 685 O O . MET A 1 89 ? 12.739 -22.880 -21.833 1.00 58.81 89 MET A O 1
ATOM 689 N N . THR A 1 90 ? 14.750 -21.898 -22.044 1.00 73.56 90 THR A N 1
ATOM 690 C CA . THR A 1 90 ? 15.388 -22.674 -20.964 1.00 73.56 90 THR A CA 1
ATOM 691 C C . THR A 1 90 ? 15.167 -22.018 -19.601 1.00 73.56 90 THR A C 1
ATOM 693 O O . THR A 1 90 ? 14.892 -20.821 -19.524 1.00 73.56 90 THR A O 1
ATOM 696 N N . ASP A 1 91 ? 15.337 -22.783 -18.521 1.00 57.16 91 ASP A N 1
ATOM 697 C CA . ASP A 1 91 ? 15.244 -22.262 -17.149 1.00 57.16 91 ASP A CA 1
ATOM 698 C C . ASP A 1 91 ? 16.296 -21.160 -16.905 1.00 57.16 91 ASP A C 1
ATOM 700 O O . ASP A 1 91 ? 15.992 -20.100 -16.365 1.00 57.16 91 ASP A O 1
ATOM 704 N N . GLU A 1 92 ? 17.506 -21.340 -17.449 1.00 57.72 92 GLU A N 1
ATOM 705 C CA . GLU A 1 92 ? 18.556 -20.311 -17.485 1.00 57.72 92 GLU A CA 1
ATOM 706 C C . GLU A 1 92 ? 18.064 -19.029 -18.186 1.00 57.72 92 GLU A C 1
ATOM 708 O O . GLU A 1 92 ? 18.181 -17.934 -17.644 1.00 57.72 92 GLU A O 1
ATOM 713 N N . GLN A 1 93 ? 17.409 -19.140 -19.348 1.00 57.56 93 GLN A N 1
ATOM 714 C CA . GLN A 1 93 ? 16.840 -17.981 -20.049 1.00 57.56 93 GLN A CA 1
ATOM 715 C C . GLN A 1 93 ? 15.691 -17.308 -19.284 1.00 57.56 93 GLN A C 1
ATOM 717 O O . GLN A 1 93 ? 15.376 -16.154 -19.590 1.00 57.56 93 GLN A O 1
ATOM 722 N N . LEU A 1 94 ? 15.061 -17.989 -18.324 1.00 59.88 94 LEU A N 1
ATOM 723 C CA . LEU A 1 94 ? 14.013 -17.441 -17.464 1.00 59.88 94 LEU A CA 1
ATOM 724 C C . LEU A 1 94 ? 14.593 -16.695 -16.247 1.00 59.88 94 LEU A C 1
ATOM 726 O O . LEU A 1 94 ? 14.075 -15.634 -15.899 1.00 59.88 94 LEU A O 1
ATOM 730 N N . GLU A 1 95 ? 15.670 -17.211 -15.644 1.00 49.75 95 GLU A N 1
ATOM 731 C CA . GLU A 1 95 ? 16.245 -16.706 -14.381 1.00 49.75 95 GLU A CA 1
ATOM 732 C C . GLU A 1 95 ? 17.536 -15.870 -14.523 1.00 49.75 95 GLU A C 1
ATOM 734 O O . GLU A 1 95 ? 17.947 -15.217 -13.565 1.00 49.75 95 GLU A O 1
ATOM 739 N N . GLU A 1 96 ? 18.191 -15.861 -15.689 1.00 50.09 96 GLU A N 1
ATOM 740 C CA . GLU A 1 96 ? 19.525 -15.270 -15.889 1.00 50.09 96 GLU A CA 1
ATOM 741 C C . GLU A 1 96 ? 19.694 -13.825 -15.368 1.00 50.09 96 GLU A C 1
ATOM 743 O O . GLU A 1 96 ? 19.049 -12.874 -15.829 1.00 50.09 96 GLU A O 1
ATOM 748 N N . GLU A 1 97 ? 20.713 -13.624 -14.522 1.00 53.97 97 GLU A N 1
ATOM 749 C CA . GLU A 1 97 ? 21.303 -12.315 -14.211 1.00 53.97 97 GLU A CA 1
ATOM 750 C C . GLU A 1 97 ? 22.042 -11.739 -15.436 1.00 53.97 97 GLU A C 1
ATOM 752 O O . GLU A 1 97 ? 23.273 -11.677 -15.497 1.00 53.97 97 GLU A O 1
ATOM 757 N N . ARG A 1 98 ? 21.292 -11.331 -16.463 1.00 63.25 98 ARG A N 1
ATOM 758 C CA . ARG A 1 98 ? 21.855 -10.904 -17.752 1.00 63.25 98 ARG A CA 1
ATOM 759 C C . ARG A 1 98 ? 22.821 -9.732 -17.578 1.00 63.25 98 ARG A C 1
ATOM 761 O O . ARG A 1 98 ? 22.425 -8.611 -17.250 1.00 63.25 98 ARG A O 1
ATOM 768 N N . PHE A 1 99 ? 24.096 -9.990 -17.865 1.00 69.81 99 PHE A N 1
ATOM 769 C CA . PHE A 1 99 ? 25.184 -9.014 -17.819 1.00 69.81 99 PHE A CA 1
ATOM 770 C C . PHE A 1 99 ? 25.060 -7.989 -18.956 1.00 69.81 99 PHE A C 1
ATOM 772 O O . PHE A 1 99 ? 25.750 -8.072 -19.971 1.00 69.81 99 PHE A O 1
ATOM 779 N N . ILE A 1 100 ? 24.182 -6.999 -18.784 1.00 83.00 100 ILE A N 1
ATOM 780 C CA . ILE A 1 100 ? 24.065 -5.868 -19.708 1.00 83.00 100 ILE A CA 1
ATOM 781 C C . ILE A 1 100 ? 25.202 -4.874 -19.433 1.00 83.00 100 ILE A C 1
ATOM 783 O O . ILE A 1 100 ? 25.415 -4.416 -18.306 1.00 83.00 100 ILE A O 1
ATOM 787 N N . VAL A 1 101 ? 25.960 -4.566 -20.484 1.00 89.06 101 VAL A N 1
ATOM 788 C CA . VAL A 1 101 ? 27.222 -3.818 -20.439 1.00 89.06 101 VAL A CA 1
ATOM 789 C C . VAL A 1 101 ? 27.204 -2.742 -21.524 1.00 89.06 101 VAL A C 1
ATOM 791 O O . VAL A 1 101 ? 26.803 -3.002 -22.657 1.00 89.06 101 VAL A O 1
ATOM 794 N N . VAL A 1 102 ? 27.654 -1.536 -21.181 1.00 90.69 102 VAL A N 1
ATOM 795 C CA . VAL A 1 102 ? 27.734 -0.376 -22.075 1.00 90.69 102 VAL A CA 1
ATOM 796 C C . VAL A 1 102 ? 29.195 -0.107 -22.431 1.00 90.69 102 VAL A C 1
ATOM 798 O O . VAL A 1 102 ? 30.067 -0.035 -21.559 1.00 90.69 102 VAL A O 1
ATOM 801 N N . ARG A 1 103 ? 29.461 0.050 -23.733 1.00 93.25 103 ARG A N 1
ATOM 802 C CA . ARG A 1 103 ? 30.752 0.478 -24.280 1.00 93.25 103 ARG A CA 1
ATOM 803 C C . ARG A 1 103 ? 30.679 1.966 -24.601 1.00 93.25 103 ARG A C 1
ATOM 805 O O . ARG A 1 103 ? 29.984 2.356 -25.533 1.00 93.25 103 ARG A O 1
ATOM 812 N N . GLU A 1 104 ? 31.385 2.787 -23.837 1.00 94.50 104 GLU A N 1
ATOM 813 C CA . GLU A 1 104 ? 31.371 4.238 -24.025 1.00 94.50 104 GLU A CA 1
ATOM 814 C C . GLU A 1 104 ? 32.404 4.699 -25.077 1.00 94.50 104 GLU A C 1
ATOM 816 O O . GLU A 1 104 ? 33.436 4.039 -25.256 1.00 94.50 104 GLU A O 1
ATOM 821 N N . PRO A 1 105 ? 32.182 5.843 -25.765 1.00 96.12 105 PRO A N 1
ATOM 822 C CA . PRO A 1 105 ? 33.107 6.362 -26.786 1.00 96.12 105 PRO A CA 1
ATOM 823 C C . PRO A 1 105 ? 34.512 6.691 -26.260 1.00 96.12 105 PRO A C 1
ATOM 825 O O . PRO A 1 105 ? 35.479 6.662 -27.015 1.00 96.12 105 PRO A O 1
ATOM 828 N N . ASN A 1 106 ? 34.632 6.964 -24.958 1.00 94.06 106 ASN A N 1
ATOM 829 C CA . ASN A 1 106 ? 35.891 7.177 -24.234 1.00 94.06 106 ASN A CA 1
ATOM 830 C C . ASN A 1 106 ? 36.751 5.898 -24.087 1.00 94.06 106 ASN A C 1
ATOM 832 O O . ASN A 1 106 ? 37.864 5.966 -23.570 1.00 94.06 106 ASN A O 1
ATOM 836 N N . GLY A 1 107 ? 36.253 4.731 -24.508 1.00 92.50 107 GLY A N 1
ATOM 837 C CA . GLY A 1 107 ? 36.957 3.457 -24.381 1.00 92.50 107 GLY A CA 1
ATOM 838 C C . GLY A 1 107 ? 36.759 2.736 -23.042 1.00 92.50 107 GLY A C 1
ATOM 839 O O . GLY A 1 107 ? 37.430 1.725 -22.807 1.00 92.50 107 GLY A O 1
ATOM 840 N N . ILE A 1 108 ? 35.826 3.178 -22.195 1.00 94.25 108 ILE A N 1
ATOM 841 C CA . ILE A 1 108 ? 35.418 2.494 -20.958 1.00 94.25 108 ILE A CA 1
ATOM 842 C C . ILE A 1 108 ? 34.379 1.406 -21.277 1.00 94.25 108 ILE A C 1
ATOM 844 O O . ILE A 1 108 ? 33.583 1.512 -22.212 1.00 94.25 108 ILE A O 1
ATOM 848 N N . LEU A 1 109 ? 34.415 0.308 -20.520 1.00 93.62 109 LEU A N 1
ATOM 849 C CA . LEU A 1 109 ? 33.413 -0.757 -20.543 1.00 93.62 109 LEU A CA 1
ATOM 850 C C . LEU A 1 109 ? 32.800 -0.857 -19.139 1.00 93.62 109 LEU A C 1
ATOM 852 O O . LEU A 1 109 ? 33.485 -1.279 -18.209 1.00 93.62 109 LEU A O 1
ATOM 856 N N . ARG A 1 110 ? 31.539 -0.445 -18.973 1.00 92.94 110 ARG A N 1
ATOM 857 C CA . ARG A 1 110 ? 30.845 -0.421 -17.671 1.00 92.94 110 ARG A CA 1
ATOM 858 C C . ARG A 1 110 ? 29.590 -1.287 -17.680 1.00 92.94 110 ARG A C 1
ATOM 860 O O . ARG A 1 110 ? 29.014 -1.531 -18.735 1.00 92.94 110 ARG A O 1
ATOM 867 N N . LYS A 1 111 ? 29.116 -1.711 -16.506 1.00 88.81 111 LYS A N 1
ATOM 868 C CA . LYS A 1 111 ? 27.762 -2.277 -16.385 1.00 88.81 111 LYS A CA 1
ATOM 869 C C . LYS A 1 111 ? 26.711 -1.212 -16.744 1.00 88.81 111 LYS A C 1
ATOM 871 O O . LYS A 1 111 ? 26.950 -0.011 -16.577 1.00 88.81 111 LYS A O 1
ATOM 876 N N . ALA A 1 112 ? 25.566 -1.658 -17.248 1.00 88.06 112 ALA A N 1
ATOM 877 C CA . ALA A 1 112 ? 24.404 -0.801 -17.459 1.00 88.06 112 ALA A CA 1
ATOM 878 C C . ALA A 1 112 ? 23.783 -0.347 -16.122 1.00 88.06 112 ALA A C 1
ATOM 880 O O . ALA A 1 112 ? 23.882 -1.051 -15.114 1.00 88.06 112 ALA A O 1
ATOM 881 N N . THR A 1 113 ? 23.126 0.813 -16.112 1.00 91.44 113 THR A N 1
ATOM 882 C CA . THR A 1 113 ? 22.265 1.250 -14.997 1.00 91.44 113 THR A CA 1
ATOM 883 C C . THR A 1 113 ? 20.969 0.427 -14.957 1.00 91.44 113 THR A C 1
ATOM 885 O O . THR A 1 113 ? 20.621 -0.219 -15.947 1.00 91.44 113 THR A O 1
ATOM 888 N N . TRP A 1 114 ? 20.211 0.457 -13.848 1.00 86.75 114 TRP A N 1
ATOM 889 C CA . TRP A 1 114 ? 18.886 -0.193 -13.802 1.00 86.75 114 TRP A CA 1
ATOM 890 C C . TRP A 1 114 ? 17.951 0.364 -14.894 1.00 86.75 114 TRP A C 1
ATOM 892 O O . TRP A 1 114 ? 17.278 -0.409 -15.561 1.00 86.75 114 TRP A O 1
ATOM 902 N N . GLU A 1 115 ? 17.980 1.668 -15.191 1.00 88.12 115 GLU A N 1
ATOM 903 C CA . GLU A 1 115 ? 17.166 2.239 -16.276 1.00 88.12 115 GLU A CA 1
ATOM 904 C C . GLU A 1 115 ? 17.588 1.788 -17.685 1.00 88.12 115 GLU A C 1
ATOM 906 O O . GLU A 1 115 ? 16.750 1.649 -18.576 1.00 88.12 115 GLU A O 1
ATOM 911 N N . GLU A 1 116 ? 18.893 1.658 -17.945 1.00 89.75 116 GLU A N 1
ATOM 912 C CA . GLU A 1 116 ? 19.413 1.151 -19.222 1.00 89.75 116 GLU A CA 1
ATOM 913 C C . GLU A 1 116 ? 19.062 -0.333 -19.379 1.00 89.75 116 GLU A C 1
ATOM 915 O O . GLU A 1 116 ? 18.557 -0.739 -20.427 1.00 89.75 116 GLU A O 1
ATOM 920 N N . ARG A 1 117 ? 19.264 -1.121 -18.312 1.00 86.25 117 ARG A N 1
ATOM 921 C CA . ARG A 1 117 ? 18.882 -2.534 -18.224 1.00 86.25 117 ARG A CA 1
ATOM 922 C C . ARG A 1 117 ? 17.400 -2.711 -18.521 1.00 86.25 117 ARG A C 1
ATOM 924 O O . ARG A 1 117 ? 17.069 -3.463 -19.427 1.00 86.25 117 ARG A O 1
ATOM 931 N N . ASP A 1 118 ? 16.524 -2.023 -17.802 1.00 87.69 118 ASP A N 1
ATOM 932 C CA . ASP A 1 118 ? 15.077 -2.223 -17.887 1.00 87.69 118 ASP A CA 1
ATOM 933 C C . ASP A 1 118 ? 14.512 -1.841 -19.258 1.00 87.69 118 ASP A C 1
ATOM 935 O O . ASP A 1 118 ? 13.676 -2.565 -19.806 1.00 87.69 118 ASP A O 1
ATOM 939 N N . ARG A 1 119 ? 15.021 -0.758 -19.863 1.00 89.75 119 ARG A N 1
ATOM 940 C CA . ARG A 1 119 ? 14.690 -0.391 -21.248 1.00 89.75 119 ARG A CA 1
ATOM 941 C C . ARG A 1 119 ? 15.137 -1.471 -22.232 1.00 89.75 119 ARG A C 1
ATOM 943 O O . ARG A 1 119 ? 14.341 -1.882 -23.070 1.00 89.75 119 ARG A O 1
ATOM 950 N N . LEU A 1 120 ? 16.371 -1.968 -22.123 1.00 87.81 120 LEU A N 1
ATOM 951 C CA . LEU A 1 120 ? 16.889 -3.017 -23.013 1.00 87.81 120 LEU A CA 1
ATOM 952 C C . LEU A 1 120 ? 16.170 -4.361 -22.814 1.00 87.81 120 LEU A C 1
ATOM 954 O O . LEU A 1 120 ? 15.830 -5.018 -23.797 1.00 87.81 120 LEU A O 1
ATOM 958 N N . VAL A 1 121 ? 15.867 -4.743 -21.571 1.00 86.69 121 VAL A N 1
ATOM 959 C CA . VAL A 1 121 ? 15.051 -5.922 -21.249 1.00 86.69 121 VAL A CA 1
ATOM 960 C C . VAL A 1 121 ? 13.677 -5.803 -21.905 1.00 86.69 121 VAL A C 1
ATOM 962 O O . VAL A 1 121 ? 13.265 -6.747 -22.566 1.00 86.69 121 VAL A O 1
ATOM 965 N N . GLN A 1 122 ? 13.007 -4.648 -21.826 1.00 87.44 122 GLN A N 1
ATOM 966 C CA . GLN A 1 122 ? 11.701 -4.452 -22.465 1.00 87.44 122 GLN A CA 1
ATOM 967 C C . GLN A 1 122 ? 11.768 -4.388 -24.007 1.00 87.44 122 GLN A C 1
ATOM 969 O O . GLN A 1 122 ? 10.781 -4.723 -24.657 1.00 87.44 122 GLN A O 1
ATOM 974 N N . VAL A 1 123 ? 12.903 -4.010 -24.615 1.00 88.56 123 VAL A N 1
ATOM 975 C CA . VAL A 1 123 ? 13.101 -4.096 -26.080 1.00 88.56 123 VAL A CA 1
ATOM 976 C C . VAL A 1 123 ? 13.211 -5.551 -26.546 1.00 88.56 123 VAL A C 1
ATOM 978 O O . VAL A 1 123 ? 12.533 -5.938 -27.494 1.00 88.56 123 VAL A O 1
ATOM 981 N N . TYR A 1 124 ? 14.060 -6.358 -25.904 1.00 86.25 124 TYR A N 1
ATOM 982 C CA . TYR A 1 124 ? 14.317 -7.739 -26.341 1.00 86.25 124 TYR A CA 1
ATOM 983 C C . TYR A 1 124 ? 13.283 -8.751 -25.815 1.00 86.25 124 TYR A C 1
ATOM 985 O O . TYR A 1 124 ? 13.020 -9.762 -26.463 1.00 86.25 124 TYR A O 1
ATOM 993 N N . PHE A 1 125 ? 12.690 -8.485 -24.650 1.00 85.38 125 PHE A N 1
ATOM 994 C CA . PHE A 1 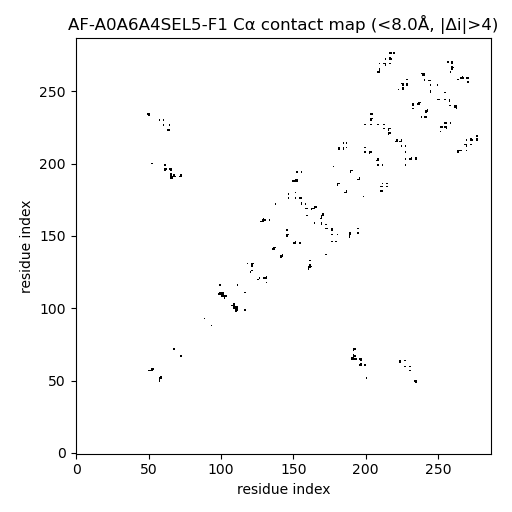125 ? 11.749 -9.355 -23.937 1.00 85.38 125 PHE A CA 1
ATOM 995 C C . PHE A 1 125 ? 10.536 -8.531 -23.464 1.00 85.38 125 PHE A C 1
ATOM 997 O O . PHE A 1 125 ? 10.362 -8.319 -22.261 1.00 85.38 125 PHE A O 1
ATOM 1004 N N . PRO A 1 126 ? 9.701 -8.030 -24.396 1.00 89.38 126 PRO A N 1
ATOM 1005 C CA . PRO A 1 126 ? 8.591 -7.148 -24.061 1.00 89.38 126 PRO A CA 1
ATOM 1006 C C . PRO A 1 126 ? 7.562 -7.844 -23.163 1.00 89.38 126 PRO A C 1
ATOM 1008 O O . PRO A 1 126 ? 6.885 -8.784 -23.585 1.00 89.38 126 PRO A O 1
ATOM 1011 N N . LYS A 1 127 ? 7.418 -7.345 -21.930 1.00 85.94 127 LYS A N 1
ATOM 1012 C CA . LYS A 1 127 ? 6.281 -7.635 -21.045 1.00 85.94 127 LYS A CA 1
ATOM 1013 C C . LYS A 1 127 ? 5.051 -6.873 -21.540 1.00 85.94 127 LYS A C 1
ATOM 1015 O O . LYS A 1 127 ? 5.177 -5.727 -21.977 1.00 85.94 127 LYS A O 1
ATOM 1020 N N . GLU A 1 128 ? 3.868 -7.478 -21.461 1.00 86.94 128 GLU A N 1
ATOM 1021 C CA . GLU A 1 128 ? 2.625 -6.806 -21.858 1.00 86.94 128 GLU A CA 1
ATOM 1022 C C . GLU A 1 128 ? 2.342 -5.577 -20.973 1.00 86.94 128 GLU A C 1
ATOM 1024 O O . GLU A 1 128 ? 2.720 -5.528 -19.804 1.00 86.94 128 GLU A O 1
ATOM 1029 N N . GLY A 1 129 ? 1.732 -4.539 -21.553 1.00 87.38 129 GLY A N 1
ATOM 1030 C CA . GLY A 1 129 ? 1.428 -3.267 -20.885 1.00 87.38 129 GLY A CA 1
ATOM 1031 C C . GLY A 1 129 ? 2.628 -2.346 -20.589 1.00 87.38 129 GLY A C 1
ATOM 1032 O O . GLY A 1 129 ? 2.469 -1.125 -20.664 1.00 87.38 129 GLY A O 1
ATOM 1033 N N . ARG A 1 130 ? 3.828 -2.882 -20.314 1.00 90.75 130 ARG A N 1
ATOM 1034 C CA . ARG A 1 130 ? 5.037 -2.093 -19.993 1.00 90.75 130 ARG A CA 1
ATOM 1035 C C . ARG A 1 130 ? 5.503 -1.280 -21.210 1.00 90.75 130 ARG A C 1
ATOM 1037 O O . ARG A 1 130 ? 5.813 -1.832 -22.267 1.00 90.75 130 ARG A O 1
ATOM 1044 N N . LYS A 1 131 ? 5.589 0.048 -21.080 1.00 91.25 131 LYS A N 1
ATOM 1045 C CA . LYS A 1 131 ? 6.066 0.948 -22.149 1.00 91.25 131 LYS A CA 1
ATOM 1046 C C . LYS A 1 131 ? 7.569 1.219 -22.002 1.00 91.25 131 LYS A C 1
ATOM 1048 O O . LYS A 1 131 ? 8.084 1.256 -20.888 1.00 91.25 131 LYS A O 1
ATOM 1053 N N . LEU A 1 132 ? 8.275 1.441 -23.117 1.00 89.94 132 LEU A N 1
ATOM 1054 C CA . LEU A 1 132 ? 9.713 1.787 -23.111 1.00 89.94 132 LEU A CA 1
ATOM 1055 C C . LEU A 1 132 ? 9.999 3.146 -22.452 1.00 89.94 132 LEU A C 1
ATOM 1057 O O . LEU A 1 132 ? 11.037 3.326 -21.819 1.00 89.94 132 LEU A O 1
ATOM 1061 N N . THR A 1 133 ? 9.058 4.080 -22.587 1.00 89.94 133 THR A N 1
ATOM 1062 C CA . THR A 1 133 ? 9.041 5.368 -21.889 1.00 89.94 133 THR A CA 1
ATOM 1063 C C . THR A 1 133 ? 7.863 5.359 -20.923 1.00 89.94 133 THR A C 1
ATOM 1065 O O . THR A 1 133 ? 6.757 4.979 -21.315 1.00 89.94 133 THR A O 1
ATOM 1068 N N . ALA A 1 134 ? 8.086 5.781 -19.677 1.00 90.25 134 ALA A N 1
ATOM 1069 C CA . ALA A 1 134 ? 7.039 5.851 -18.661 1.00 90.25 134 ALA A CA 1
ATOM 1070 C C . ALA A 1 134 ? 5.866 6.752 -19.095 1.00 90.25 134 ALA A C 1
ATOM 1072 O O . ALA A 1 134 ? 6.031 7.709 -19.857 1.00 90.25 134 ALA A O 1
ATOM 1073 N N . HIS A 1 135 ? 4.663 6.454 -18.600 1.00 90.50 135 HIS A N 1
ATOM 1074 C CA . HIS A 1 135 ? 3.475 7.236 -18.937 1.00 90.50 135 HIS A CA 1
ATOM 1075 C C . HIS A 1 135 ? 3.567 8.659 -18.374 1.00 90.50 135 HIS A C 1
ATOM 1077 O O . HIS A 1 135 ? 3.883 8.842 -17.202 1.00 90.50 135 HIS A O 1
ATOM 1083 N N . LEU A 1 136 ? 3.157 9.663 -19.158 1.00 91.69 136 LEU A N 1
ATOM 1084 C CA . LEU A 1 136 ? 3.061 11.058 -18.691 1.00 91.69 136 LEU A CA 1
ATOM 1085 C C . LEU A 1 136 ? 2.133 11.235 -17.470 1.00 91.69 136 LEU A C 1
ATOM 1087 O O . LEU A 1 136 ? 2.227 12.244 -16.778 1.00 91.69 136 LEU A O 1
ATOM 1091 N N . LEU A 1 137 ? 1.273 10.247 -17.195 1.00 92.50 137 LEU A N 1
ATOM 1092 C CA . LEU A 1 137 ? 0.385 10.181 -16.033 1.00 92.50 137 LEU A CA 1
ATOM 1093 C C . LEU A 1 137 ? 1.157 10.181 -14.703 1.00 92.50 137 LEU A C 1
ATOM 1095 O O . LEU A 1 137 ? 0.662 10.737 -13.733 1.00 92.50 137 LEU A O 1
ATOM 1099 N N . PHE A 1 138 ? 2.375 9.631 -14.667 1.00 94.25 138 PHE A N 1
ATOM 1100 C CA . PHE A 1 138 ? 3.197 9.568 -13.452 1.00 94.25 138 PHE A CA 1
ATOM 1101 C C . PHE A 1 138 ? 3.882 10.899 -13.088 1.00 94.25 138 PHE A C 1
ATOM 1103 O O . PHE A 1 138 ? 4.559 10.984 -12.067 1.00 94.25 138 PHE A O 1
ATOM 1110 N N . LYS A 1 139 ? 3.700 11.963 -13.886 1.00 93.06 139 LYS A N 1
ATOM 1111 C CA . LYS A 1 139 ? 4.083 13.322 -13.480 1.00 93.06 139 LYS A CA 1
ATOM 1112 C C . LYS A 1 139 ? 3.186 13.804 -12.341 1.00 93.06 139 LYS A C 1
ATOM 1114 O O . LYS A 1 139 ? 1.973 13.646 -12.406 1.00 93.06 139 LYS A O 1
ATOM 1119 N N . GLU A 1 140 ? 3.766 14.484 -11.357 1.00 91.12 140 GLU A N 1
ATOM 1120 C CA . GLU A 1 140 ? 3.078 14.948 -10.139 1.00 91.12 140 GLU A CA 1
ATOM 1121 C C . GLU A 1 140 ? 1.861 15.854 -10.408 1.00 91.12 140 GLU A C 1
ATOM 1123 O O . GLU A 1 140 ? 0.878 15.807 -9.673 1.00 91.12 140 GLU A O 1
ATOM 1128 N N . GLU A 1 141 ? 1.903 16.646 -11.483 1.00 92.44 141 GLU A N 1
ATOM 1129 C CA . GLU A 1 141 ? 0.776 17.441 -11.997 1.00 92.44 141 GLU A CA 1
ATOM 1130 C C . GLU A 1 141 ? -0.421 16.557 -12.389 1.00 92.44 141 GLU A C 1
ATOM 1132 O O . GLU A 1 141 ? -1.560 16.827 -12.013 1.00 92.44 141 GLU A O 1
ATOM 1137 N N . ASN A 1 142 ? -0.150 15.469 -13.116 1.00 94.25 142 ASN A N 1
ATOM 1138 C CA . ASN A 1 142 ? -1.162 14.557 -13.641 1.00 94.25 142 ASN A CA 1
ATOM 1139 C C . ASN A 1 142 ? -1.650 13.568 -12.576 1.00 94.25 142 ASN A C 1
ATOM 1141 O O . ASN A 1 142 ? -2.834 13.244 -12.561 1.00 94.25 142 ASN A O 1
ATOM 1145 N N . LEU A 1 143 ? -0.785 13.141 -11.648 1.00 94.00 143 LEU A N 1
ATOM 1146 C CA . LEU A 1 143 ? -1.183 12.307 -10.509 1.00 94.00 143 LEU A CA 1
ATOM 1147 C C . LEU A 1 143 ? -2.277 12.990 -9.676 1.00 94.00 143 LEU A C 1
ATOM 1149 O O . LEU A 1 143 ? -3.301 12.371 -9.409 1.00 94.00 143 LEU A O 1
ATOM 1153 N N . LYS A 1 144 ? -2.131 14.288 -9.370 1.00 93.88 144 LYS A N 1
ATOM 1154 C CA . LYS A 1 144 ? -3.153 15.078 -8.650 1.00 93.88 144 LYS A CA 1
ATOM 1155 C C . LYS A 1 144 ? -4.506 15.092 -9.371 1.00 93.88 144 LYS A C 1
ATOM 1157 O O . LYS A 1 144 ? -5.545 14.962 -8.729 1.00 93.88 144 LYS A O 1
ATOM 1162 N N . LEU A 1 145 ? -4.503 15.193 -10.704 1.00 94.31 145 LEU A N 1
ATOM 1163 C CA . LEU A 1 145 ? -5.724 15.129 -11.513 1.00 94.31 145 LEU A CA 1
ATOM 1164 C C . LEU A 1 145 ? -6.390 13.742 -11.445 1.00 94.31 145 LEU A C 1
ATOM 1166 O O . LEU A 1 145 ? -7.614 13.656 -11.378 1.00 94.31 145 LEU A O 1
ATOM 1170 N N . VAL A 1 146 ? -5.611 12.658 -11.410 1.00 94.75 146 VAL A N 1
ATOM 1171 C CA . VAL A 1 146 ? -6.137 11.284 -11.295 1.00 94.75 146 VAL A CA 1
ATOM 1172 C C . VAL A 1 146 ? -6.625 10.980 -9.871 1.00 94.75 146 VAL A C 1
ATOM 1174 O O . VAL A 1 146 ? -7.658 10.333 -9.706 1.00 94.75 146 VAL A O 1
ATOM 1177 N N . PHE A 1 147 ? -5.959 11.509 -8.842 1.00 95.19 147 PHE A N 1
ATOM 1178 C CA . PHE A 1 147 ? -6.405 11.419 -7.446 1.00 95.19 147 PHE A CA 1
ATOM 1179 C C . PHE A 1 147 ? -7.716 12.188 -7.203 1.00 95.19 147 PHE A C 1
ATOM 1181 O O . PHE A 1 147 ? -8.578 11.708 -6.469 1.00 95.19 147 PHE A O 1
ATOM 1188 N N . SER A 1 148 ? -7.944 13.316 -7.892 1.00 94.75 148 SER A N 1
ATOM 1189 C CA . SER A 1 148 ? -9.248 14.009 -7.867 1.00 94.75 148 SER A CA 1
ATOM 1190 C C . SER A 1 148 ? -10.394 13.256 -8.562 1.00 94.75 148 SER A C 1
ATOM 1192 O O . SER A 1 148 ? -11.538 13.692 -8.484 1.00 94.75 148 SER A O 1
ATOM 1194 N N . GLN A 1 149 ? -10.099 12.138 -9.236 1.00 95.38 149 GLN A N 1
ATOM 1195 C CA . GLN A 1 149 ? -11.079 11.249 -9.874 1.00 95.38 149 GLN A CA 1
ATOM 1196 C C . GLN A 1 149 ? -11.293 9.939 -9.093 1.00 95.38 149 GLN A C 1
ATOM 1198 O O . GLN A 1 149 ? -11.992 9.061 -9.589 1.00 95.38 149 GLN A O 1
ATOM 1203 N N . ASP A 1 150 ? -10.671 9.777 -7.918 1.00 95.62 150 ASP A N 1
ATOM 1204 C CA . ASP A 1 150 ? -10.725 8.557 -7.089 1.00 95.62 150 ASP A CA 1
ATOM 1205 C C . ASP A 1 150 ? -10.185 7.286 -7.775 1.00 95.62 150 ASP A C 1
ATOM 1207 O O . ASP A 1 150 ? -10.528 6.153 -7.437 1.00 95.62 150 ASP A O 1
ATOM 1211 N N . ARG A 1 151 ? -9.272 7.464 -8.739 1.00 95.12 151 ARG A N 1
ATOM 1212 C CA . ARG A 1 151 ? -8.690 6.382 -9.556 1.00 95.12 151 ARG A CA 1
ATOM 1213 C C . ARG A 1 151 ? -7.342 5.876 -9.035 1.00 95.12 151 ARG A C 1
ATOM 1215 O O . ARG A 1 151 ? -6.478 5.467 -9.810 1.00 95.12 151 ARG A O 1
ATOM 1222 N N . HIS A 1 152 ? -7.153 5.887 -7.717 1.00 95.81 152 HIS A N 1
ATOM 1223 C CA . HIS A 1 152 ? -5.916 5.466 -7.047 1.00 95.81 152 HIS A CA 1
ATOM 1224 C C . HIS A 1 152 ? -5.535 4.016 -7.388 1.00 95.81 152 HIS A C 1
ATOM 1226 O O . HIS A 1 152 ? -4.366 3.742 -7.650 1.00 95.81 152 HIS A O 1
ATOM 1232 N N . GLU A 1 153 ? -6.510 3.103 -7.481 1.00 95.25 153 GLU A N 1
ATOM 1233 C CA . GLU A 1 153 ? -6.275 1.703 -7.874 1.00 95.25 153 GLU A CA 1
ATOM 1234 C C . GLU A 1 153 ? -5.651 1.586 -9.280 1.00 95.25 153 GLU A C 1
ATOM 1236 O O . GLU A 1 153 ? -4.685 0.845 -9.473 1.00 95.25 153 GLU A O 1
ATOM 1241 N N . ASP A 1 154 ? -6.146 2.363 -10.253 1.00 93.69 154 ASP A N 1
ATOM 1242 C CA . ASP A 1 154 ? -5.630 2.371 -11.628 1.00 93.69 154 ASP A CA 1
ATOM 1243 C C . ASP A 1 154 ? -4.176 2.868 -11.683 1.00 93.69 154 ASP A C 1
ATOM 1245 O O . ASP A 1 154 ? -3.366 2.317 -12.431 1.00 93.69 154 ASP A O 1
ATOM 1249 N N . VAL A 1 155 ? -3.814 3.874 -10.872 1.00 95.81 155 VAL A N 1
ATOM 1250 C CA . VAL A 1 155 ? -2.429 4.381 -10.776 1.00 95.81 155 VAL A CA 1
ATOM 1251 C C . VAL A 1 155 ? -1.485 3.277 -10.303 1.00 95.81 155 VAL A C 1
ATOM 1253 O O . VAL A 1 155 ? -0.447 3.051 -10.929 1.00 95.81 155 VAL A O 1
ATOM 1256 N N . LEU A 1 156 ? -1.849 2.558 -9.238 1.00 96.12 156 LEU A N 1
ATOM 1257 C CA . LEU A 1 156 ? -1.021 1.485 -8.679 1.00 96.12 156 LEU A CA 1
ATOM 1258 C C . LEU A 1 156 ? -0.979 0.250 -9.596 1.00 96.12 156 LEU A C 1
ATOM 1260 O O . LEU A 1 156 ? 0.072 -0.373 -9.756 1.00 96.12 156 LEU A O 1
ATOM 1264 N N . ASN A 1 157 ? -2.087 -0.076 -10.268 1.00 94.69 157 ASN A N 1
ATOM 1265 C CA . ASN A 1 157 ? -2.138 -1.134 -11.280 1.00 94.69 157 ASN A CA 1
ATOM 1266 C C . ASN A 1 157 ? -1.233 -0.827 -12.486 1.00 94.69 157 ASN A C 1
ATOM 1268 O O . ASN A 1 157 ? -0.524 -1.719 -12.954 1.00 94.69 157 ASN A O 1
ATOM 1272 N N . LEU A 1 158 ? -1.205 0.422 -12.964 1.00 94.50 158 LEU A N 1
ATOM 1273 C CA . LEU A 1 158 ? -0.273 0.861 -14.009 1.00 94.50 158 LEU A CA 1
ATOM 1274 C C . LEU A 1 158 ? 1.181 0.877 -13.510 1.00 94.50 158 LEU A C 1
ATOM 1276 O O . LEU A 1 158 ? 2.089 0.540 -14.272 1.00 94.50 158 LEU A O 1
ATOM 1280 N N . CYS A 1 159 ? 1.411 1.238 -12.244 1.00 95.25 159 CYS A N 1
ATOM 1281 C CA . CYS A 1 159 ? 2.738 1.276 -11.631 1.00 95.25 159 CYS A CA 1
ATOM 1282 C C . CYS A 1 159 ? 3.401 -0.114 -11.604 1.00 95.25 159 CYS A C 1
ATOM 1284 O O . CYS A 1 159 ? 4.506 -0.269 -12.127 1.00 95.25 159 CYS A O 1
ATOM 1286 N N . LEU A 1 160 ? 2.681 -1.132 -11.105 1.00 94.25 160 LEU A N 1
ATOM 1287 C CA . LEU A 1 160 ? 3.114 -2.542 -11.054 1.00 94.25 160 LEU A CA 1
ATOM 1288 C C . LEU A 1 160 ? 3.523 -3.128 -12.415 1.00 94.25 160 LEU A C 1
ATOM 1290 O O . LEU A 1 160 ? 4.327 -4.055 -12.471 1.00 94.25 160 LEU A O 1
ATOM 1294 N N . VAL A 1 161 ? 2.943 -2.632 -13.510 1.00 92.81 161 VAL A N 1
ATOM 1295 C CA . VAL A 1 161 ? 3.248 -3.100 -14.871 1.00 92.81 161 VAL A CA 1
ATOM 1296 C C . VAL A 1 161 ? 4.404 -2.305 -15.489 1.00 92.81 161 VAL A C 1
ATOM 1298 O O . VAL A 1 161 ? 5.198 -2.849 -16.258 1.00 92.81 161 VAL A O 1
ATOM 1301 N N . GLN A 1 162 ? 4.525 -1.016 -15.167 1.00 94.12 162 GLN A N 1
ATOM 1302 C CA . GLN A 1 162 ? 5.517 -0.127 -15.771 1.00 94.12 162 GLN A CA 1
ATOM 1303 C C . GLN A 1 162 ? 6.915 -0.234 -15.132 1.00 94.12 162 GLN A C 1
ATOM 1305 O O . GLN A 1 162 ? 7.924 -0.108 -15.840 1.00 94.12 162 GLN A O 1
ATOM 1310 N N . PHE A 1 163 ? 6.992 -0.456 -13.821 1.00 93.75 163 PHE A N 1
ATOM 1311 C CA . PHE A 1 163 ? 8.214 -0.325 -13.022 1.00 93.75 163 PHE A CA 1
ATOM 1312 C C . PHE A 1 163 ? 8.547 -1.607 -12.240 1.00 93.75 163 PHE A C 1
ATOM 1314 O O . PHE A 1 163 ? 7.666 -2.414 -11.960 1.00 93.75 163 PHE A O 1
ATOM 1321 N N . GLU A 1 164 ? 9.824 -1.806 -11.890 1.00 90.12 164 GLU A N 1
ATOM 1322 C CA . GLU A 1 164 ? 10.235 -2.897 -10.985 1.00 90.12 164 GLU A CA 1
ATOM 1323 C C . GLU A 1 164 ? 10.051 -2.439 -9.514 1.00 90.12 164 GLU A C 1
ATOM 1325 O O . GLU A 1 164 ? 10.255 -1.248 -9.241 1.00 90.12 164 GLU A O 1
ATOM 1330 N N . PRO A 1 165 ? 9.627 -3.309 -8.565 1.00 91.19 165 PRO A N 1
ATOM 1331 C CA . PRO A 1 165 ? 9.157 -2.877 -7.234 1.00 91.19 165 PRO A CA 1
ATOM 1332 C C . PRO A 1 165 ? 10.199 -2.200 -6.331 1.00 91.19 165 PRO A C 1
ATOM 1334 O O . PRO A 1 165 ? 9.853 -1.576 -5.332 1.00 91.19 165 PRO A O 1
ATOM 1337 N N . ASP A 1 166 ? 11.478 -2.335 -6.670 1.00 88.62 166 ASP A N 1
ATOM 1338 C CA . ASP A 1 166 ? 12.623 -1.734 -5.986 1.00 88.62 166 ASP A CA 1
ATOM 1339 C C . ASP A 1 166 ? 13.114 -0.434 -6.656 1.00 88.62 166 ASP A C 1
ATOM 1341 O O . ASP A 1 166 ? 14.061 0.199 -6.186 1.00 88.62 166 ASP A O 1
ATOM 1345 N N . SER A 1 167 ? 12.482 -0.017 -7.758 1.00 91.69 167 SER A N 1
ATOM 1346 C CA . SER A 1 167 ? 12.821 1.222 -8.455 1.00 91.69 167 SER A CA 1
ATOM 1347 C C . SER A 1 167 ? 12.310 2.462 -7.712 1.00 91.69 167 SER A C 1
ATOM 1349 O O . SER A 1 167 ? 11.226 2.469 -7.124 1.00 91.69 167 SER A O 1
ATOM 1351 N N . ALA A 1 168 ? 13.081 3.552 -7.775 1.00 92.69 168 ALA A N 1
ATOM 1352 C CA . ALA A 1 168 ? 12.753 4.798 -7.080 1.00 92.69 168 ALA A CA 1
ATOM 1353 C C . ALA A 1 168 ? 11.387 5.374 -7.501 1.00 92.69 168 ALA A C 1
ATOM 1355 O O . ALA A 1 168 ? 10.628 5.827 -6.646 1.00 92.69 168 ALA A O 1
ATOM 1356 N N . GLU A 1 169 ? 11.042 5.295 -8.791 1.00 93.19 169 GLU A N 1
ATOM 1357 C CA . GLU A 1 169 ? 9.741 5.749 -9.299 1.00 93.19 169 GLU A CA 1
ATOM 1358 C C . GLU A 1 169 ? 8.583 4.913 -8.740 1.00 93.19 169 GLU A C 1
ATOM 1360 O O . GLU A 1 169 ? 7.590 5.487 -8.297 1.00 93.19 169 GLU A O 1
ATOM 1365 N N . TYR A 1 170 ? 8.717 3.582 -8.666 1.00 95.06 170 TYR A N 1
ATOM 1366 C CA . TYR A 1 170 ? 7.696 2.720 -8.060 1.00 95.06 170 TYR A CA 1
ATOM 1367 C C . TYR A 1 170 ? 7.427 3.111 -6.602 1.00 95.06 170 TYR A C 1
ATOM 1369 O O . TYR A 1 170 ? 6.283 3.370 -6.219 1.00 95.06 170 TYR A O 1
ATOM 1377 N N . ILE A 1 171 ? 8.493 3.232 -5.803 1.00 95.56 171 ILE A N 1
ATOM 1378 C CA . ILE A 1 171 ? 8.406 3.601 -4.384 1.00 95.56 171 ILE A CA 1
ATOM 1379 C C . ILE A 1 171 ? 7.788 5.000 -4.232 1.00 95.56 171 ILE A C 1
ATOM 1381 O O . ILE A 1 171 ? 6.904 5.191 -3.393 1.00 95.56 171 ILE A O 1
ATOM 1385 N N . LYS A 1 172 ? 8.188 5.964 -5.074 1.00 95.88 172 LYS A N 1
ATOM 1386 C CA . LYS A 1 172 ? 7.648 7.333 -5.098 1.00 95.88 172 LYS A CA 1
ATOM 1387 C C . LYS A 1 172 ? 6.152 7.360 -5.423 1.00 95.88 172 LYS A C 1
ATOM 1389 O O . LYS A 1 172 ? 5.398 8.027 -4.717 1.00 95.88 172 LYS A O 1
ATOM 1394 N N . ILE A 1 173 ? 5.711 6.635 -6.452 1.00 96.44 173 ILE A N 1
ATOM 1395 C CA . ILE A 1 173 ? 4.306 6.596 -6.891 1.00 96.44 173 ILE A CA 1
ATOM 1396 C C . ILE A 1 173 ? 3.421 5.924 -5.834 1.00 96.44 173 ILE A C 1
ATOM 1398 O O . ILE A 1 173 ? 2.369 6.471 -5.498 1.00 96.44 173 ILE A O 1
ATOM 1402 N N . HIS A 1 174 ? 3.846 4.790 -5.261 1.00 96.94 174 HIS A N 1
ATOM 1403 C CA . HIS A 1 174 ? 3.107 4.143 -4.168 1.00 96.94 174 HIS A CA 1
ATOM 1404 C C . HIS A 1 174 ? 3.020 5.058 -2.940 1.00 96.94 174 HIS A C 1
ATOM 1406 O O . HIS A 1 174 ? 1.924 5.291 -2.440 1.00 96.94 174 HIS A O 1
ATOM 1412 N N . THR A 1 175 ? 4.138 5.662 -2.522 1.00 96.56 175 THR A N 1
ATOM 1413 C CA . THR A 1 175 ? 4.189 6.608 -1.391 1.00 96.56 175 THR A CA 1
ATOM 1414 C C . THR A 1 175 ? 3.243 7.794 -1.593 1.00 96.56 175 THR A C 1
ATOM 1416 O O . THR A 1 175 ? 2.418 8.076 -0.727 1.00 96.56 175 THR A O 1
ATOM 1419 N N . ALA A 1 176 ? 3.303 8.453 -2.754 1.00 96.62 176 ALA A N 1
ATOM 1420 C CA . ALA A 1 176 ? 2.445 9.594 -3.068 1.00 96.62 176 ALA A CA 1
ATOM 1421 C C . ALA A 1 176 ? 0.952 9.220 -3.093 1.00 96.62 176 ALA A C 1
ATOM 1423 O O . ALA A 1 176 ? 0.120 9.998 -2.632 1.00 96.62 176 ALA A O 1
ATOM 1424 N N . THR A 1 177 ? 0.618 8.024 -3.588 1.00 97.06 177 THR A N 1
ATOM 1425 C CA . THR A 1 177 ? -0.768 7.531 -3.637 1.00 97.06 177 THR A CA 1
ATOM 1426 C C . THR A 1 177 ? -1.287 7.169 -2.243 1.00 97.06 177 THR A C 1
ATOM 1428 O O . THR A 1 177 ? -2.409 7.527 -1.899 1.00 97.06 177 THR A O 1
ATOM 1431 N N . TYR A 1 178 ? -0.477 6.501 -1.414 1.00 97.25 178 TYR A N 1
ATOM 1432 C CA . TYR A 1 178 ? -0.840 6.154 -0.035 1.00 97.25 178 TYR A CA 1
ATOM 1433 C C . TYR A 1 178 ? -1.015 7.397 0.843 1.00 97.25 178 TYR A C 1
ATOM 1435 O O . TYR A 1 178 ? -1.945 7.459 1.643 1.00 97.25 178 TYR A O 1
ATOM 1443 N N . GLU A 1 179 ? -0.163 8.409 0.667 1.00 96.00 179 GLU A N 1
ATOM 1444 C CA . GLU A 1 179 ? -0.328 9.695 1.342 1.00 96.00 179 GLU A CA 1
ATOM 1445 C C . GLU A 1 179 ? -1.610 10.433 0.935 1.00 96.00 179 GLU A C 1
ATOM 1447 O O . GLU A 1 179 ? -2.206 11.095 1.778 1.00 96.00 179 GLU A O 1
ATOM 1452 N N . ASP A 1 180 ? -2.023 10.373 -0.333 1.00 96.94 180 ASP A N 1
ATOM 1453 C CA . ASP A 1 180 ? -3.268 11.001 -0.796 1.00 96.94 180 ASP A CA 1
ATOM 1454 C C . ASP A 1 180 ? -4.506 10.294 -0.215 1.00 96.94 180 ASP A C 1
ATOM 1456 O O . ASP A 1 180 ? -5.415 10.945 0.307 1.00 96.94 180 ASP A O 1
ATOM 1460 N N . VAL A 1 181 ? -4.483 8.954 -0.196 1.00 96.69 181 VAL A N 1
ATOM 1461 C CA . VAL A 1 181 ? -5.511 8.116 0.444 1.00 96.69 181 VAL A CA 1
ATOM 1462 C C . VAL A 1 181 ? -5.645 8.430 1.938 1.00 96.69 181 VAL A C 1
ATOM 1464 O O . VAL A 1 181 ? -6.768 8.604 2.404 1.00 96.69 181 VAL A O 1
ATOM 1467 N N . ASP A 1 182 ? -4.533 8.563 2.671 1.00 95.88 182 ASP A N 1
ATOM 1468 C CA . ASP A 1 182 ? -4.511 8.947 4.094 1.00 95.88 182 ASP A CA 1
ATOM 1469 C C . ASP A 1 182 ? -5.062 10.368 4.320 1.00 95.88 182 ASP A C 1
ATOM 1471 O O . ASP A 1 182 ? -5.991 10.569 5.104 1.00 95.88 182 ASP A O 1
ATOM 1475 N N . LYS A 1 183 ? -4.574 11.359 3.558 1.00 95.00 183 LYS A N 1
ATOM 1476 C CA . LYS A 1 183 ? -5.016 12.768 3.648 1.00 95.00 183 LYS A CA 1
ATOM 1477 C C . LYS A 1 183 ? -6.516 12.949 3.411 1.00 95.00 183 LYS A C 1
ATOM 1479 O O . LYS A 1 183 ? -7.103 13.871 3.976 1.00 95.00 183 LYS A O 1
ATOM 1484 N N . HIS A 1 184 ? -7.126 12.095 2.589 1.00 94.94 184 HIS A N 1
ATOM 1485 C CA . HIS A 1 184 ? -8.549 12.158 2.252 1.00 94.94 184 HIS A CA 1
ATOM 1486 C C . HIS A 1 184 ? -9.417 11.063 2.900 1.00 94.94 184 HIS A C 1
ATOM 1488 O O . HIS A 1 184 ? -10.629 11.075 2.695 1.00 94.94 184 HIS A O 1
ATOM 1494 N N . GLY A 1 185 ? -8.841 10.133 3.670 1.00 94.31 185 GLY A N 1
ATOM 1495 C CA . GLY A 1 185 ? -9.563 9.013 4.292 1.00 94.31 185 GLY A CA 1
ATOM 1496 C C . GLY A 1 185 ? -10.153 7.996 3.301 1.00 94.31 185 GLY A C 1
ATOM 1497 O O . GLY A 1 185 ? -11.125 7.317 3.618 1.00 94.31 185 GLY A O 1
ATOM 1498 N N . LYS A 1 186 ? -9.614 7.896 2.080 1.00 95.19 186 LYS A N 1
ATOM 1499 C CA . LYS A 1 186 ? -10.216 7.153 0.949 1.00 95.19 186 LYS A CA 1
ATOM 1500 C C . LYS A 1 186 ? -9.861 5.656 0.930 1.00 95.19 186 LYS A C 1
ATOM 1502 O O . LYS A 1 186 ? -9.616 5.078 -0.129 1.00 95.19 186 LYS A O 1
ATOM 1507 N N . TYR A 1 187 ? -9.803 5.022 2.099 1.00 95.50 187 TYR A N 1
ATOM 1508 C CA . TYR A 1 187 ? -9.283 3.658 2.267 1.00 95.50 187 TYR A CA 1
ATOM 1509 C C . TYR A 1 187 ? -10.083 2.597 1.491 1.00 95.50 187 TYR A C 1
ATOM 1511 O O . TYR A 1 187 ? -9.488 1.693 0.900 1.00 95.50 187 TYR A O 1
ATOM 1519 N N . GLU A 1 188 ? -11.406 2.768 1.383 1.00 93.62 188 GLU A N 1
ATOM 1520 C CA . GLU A 1 188 ? -12.299 1.885 0.614 1.00 93.62 188 GLU A CA 1
ATOM 1521 C C . GLU A 1 188 ? -11.885 1.722 -0.857 1.00 93.62 188 GLU A C 1
ATOM 1523 O O . GLU A 1 188 ? -12.097 0.665 -1.443 1.00 93.62 188 GLU A O 1
ATOM 1528 N N . LEU A 1 189 ? -11.235 2.720 -1.472 1.00 94.31 189 LEU A N 1
ATOM 1529 C CA . LEU A 1 189 ? -10.776 2.597 -2.861 1.00 94.31 189 LEU A CA 1
ATOM 1530 C C . LEU A 1 189 ? -9.800 1.425 -3.025 1.00 94.31 189 LEU A C 1
ATOM 1532 O O . LEU A 1 189 ? -9.891 0.684 -4.004 1.00 94.31 189 LEU A O 1
ATOM 1536 N N . LEU A 1 190 ? -8.929 1.197 -2.036 1.00 95.38 190 LEU A N 1
ATOM 1537 C CA . LEU A 1 190 ? -7.924 0.133 -2.058 1.00 95.38 190 LEU A CA 1
ATOM 1538 C C . LEU A 1 190 ? -8.326 -1.118 -1.258 1.00 95.38 190 LEU A C 1
ATOM 1540 O O . LEU A 1 190 ? -7.706 -2.159 -1.465 1.00 95.38 190 LEU A O 1
ATOM 1544 N N . HIS A 1 191 ? -9.357 -1.063 -0.409 1.00 93.88 191 HIS A N 1
ATOM 1545 C CA . HIS A 1 191 ? -9.917 -2.227 0.298 1.00 93.88 191 HIS A CA 1
ATOM 1546 C C . HIS A 1 191 ? -10.367 -3.339 -0.674 1.00 93.88 191 HIS A C 1
ATOM 1548 O O . HIS A 1 191 ? -10.764 -3.052 -1.805 1.00 93.88 191 HIS A O 1
ATOM 1554 N N . SER A 1 192 ? -10.249 -4.615 -0.286 1.00 92.94 192 SER A N 1
ATOM 1555 C CA . SER A 1 192 ? -10.428 -5.781 -1.175 1.00 92.94 192 SER A CA 1
ATOM 1556 C C . SER A 1 192 ? -9.577 -5.746 -2.461 1.00 92.94 192 SER A C 1
ATOM 1558 O O . SER A 1 192 ? -9.933 -6.345 -3.475 1.00 92.94 192 SER A O 1
ATOM 1560 N N . THR A 1 193 ? -8.425 -5.062 -2.440 1.00 94.31 193 THR A N 1
ATOM 1561 C CA . THR A 1 193 ? -7.426 -5.109 -3.522 1.00 94.31 193 THR A CA 1
ATOM 1562 C C . THR A 1 193 ? -6.053 -5.508 -2.989 1.00 94.31 193 THR A C 1
ATOM 1564 O O . THR A 1 193 ? -5.693 -5.207 -1.851 1.00 94.31 193 THR A O 1
ATOM 1567 N N . ARG A 1 194 ? -5.222 -6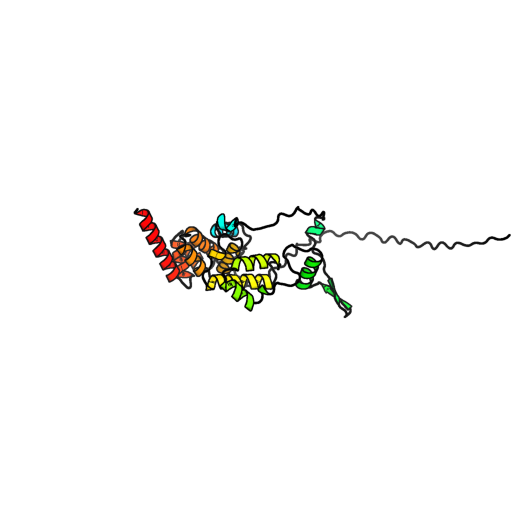.096 -3.860 1.00 93.00 194 ARG A N 1
ATOM 1568 C CA . ARG A 1 194 ? -3.814 -6.453 -3.582 1.00 93.00 194 ARG A CA 1
ATOM 1569 C C . ARG A 1 194 ? -2.941 -5.312 -3.036 1.00 93.00 194 ARG A C 1
ATOM 1571 O O . ARG A 1 194 ? -1.873 -5.573 -2.493 1.00 93.00 194 ARG A O 1
ATOM 1578 N N . HIS A 1 195 ? -3.358 -4.057 -3.207 1.00 95.44 195 HIS A N 1
ATOM 1579 C CA . HIS A 1 195 ? -2.612 -2.883 -2.748 1.00 95.44 195 HIS A CA 1
ATOM 1580 C C . HIS A 1 195 ? -2.834 -2.584 -1.262 1.00 95.44 195 HIS A C 1
ATOM 1582 O O . HIS A 1 195 ? -2.001 -1.918 -0.648 1.00 95.44 195 HIS A O 1
ATOM 1588 N N . PHE A 1 196 ? -3.925 -3.083 -0.670 1.00 96.00 196 PHE A N 1
ATOM 1589 C CA . PHE A 1 196 ? -4.317 -2.762 0.702 1.00 96.00 196 PHE A CA 1
ATOM 1590 C C . PHE A 1 196 ? -3.274 -3.197 1.736 1.00 96.00 196 PHE A C 1
ATOM 1592 O O . PHE A 1 196 ? -2.879 -2.397 2.581 1.00 96.00 196 PHE A O 1
ATOM 1599 N N . GLY A 1 197 ? -2.752 -4.423 1.624 1.00 95.31 197 GLY A N 1
ATOM 1600 C CA . GLY A 1 197 ? -1.688 -4.903 2.508 1.00 95.31 197 GLY A CA 1
ATOM 1601 C C . GLY A 1 197 ? -0.435 -4.018 2.461 1.00 95.31 197 GLY A C 1
ATOM 1602 O O . GLY A 1 197 ? 0.174 -3.744 3.494 1.00 95.31 197 GLY A O 1
ATOM 1603 N N . GLY A 1 198 ? -0.088 -3.493 1.279 1.00 95.06 198 GLY A N 1
ATOM 1604 C CA . GLY A 1 198 ? 1.017 -2.547 1.102 1.00 95.06 198 GLY A CA 1
ATOM 1605 C C . GLY A 1 198 ? 0.754 -1.171 1.725 1.00 95.06 198 GLY A C 1
ATOM 1606 O O . GLY A 1 198 ? 1.671 -0.582 2.299 1.00 95.06 198 GLY A O 1
ATOM 1607 N N . LEU A 1 199 ? -0.488 -0.680 1.660 1.00 96.56 199 LEU A N 1
ATOM 1608 C CA . LEU A 1 199 ? -0.929 0.546 2.334 1.00 96.56 199 LEU A CA 1
ATOM 1609 C C . LEU A 1 199 ? -0.878 0.393 3.861 1.00 96.56 199 LEU A C 1
ATOM 1611 O O . LEU A 1 199 ? -0.249 1.206 4.537 1.00 96.56 199 LEU A O 1
ATOM 1615 N N . ALA A 1 200 ? -1.493 -0.659 4.406 1.00 96.50 200 ALA A N 1
ATOM 1616 C CA . ALA A 1 200 ? -1.522 -0.920 5.844 1.00 96.50 200 ALA A CA 1
ATOM 1617 C C . ALA A 1 200 ? -0.103 -1.100 6.412 1.00 96.50 200 ALA A C 1
ATOM 1619 O O . ALA A 1 200 ? 0.241 -0.485 7.421 1.00 96.50 200 ALA A O 1
ATOM 1620 N N . TRP A 1 201 ? 0.762 -1.848 5.717 1.00 96.44 201 TRP A N 1
ATOM 1621 C CA . TRP A 1 201 ? 2.171 -1.998 6.091 1.00 96.44 201 TRP A CA 1
ATOM 1622 C C . TRP A 1 201 ? 2.932 -0.663 6.089 1.00 96.44 201 TRP A C 1
ATOM 1624 O O . TRP A 1 201 ? 3.679 -0.381 7.029 1.00 96.44 201 TRP A O 1
ATOM 1634 N N . TYR A 1 202 ? 2.723 0.185 5.075 1.00 96.25 202 TYR A N 1
ATOM 1635 C CA . TYR A 1 202 ? 3.319 1.523 5.010 1.00 96.25 202 TYR A CA 1
ATOM 1636 C C . TYR A 1 202 ? 2.865 2.413 6.180 1.00 96.25 202 TYR A C 1
ATOM 1638 O O . TYR A 1 202 ? 3.703 3.043 6.828 1.00 96.25 202 TYR A O 1
ATOM 1646 N N . LEU A 1 203 ? 1.568 2.426 6.502 1.00 95.69 203 LEU A N 1
ATOM 1647 C CA . LEU A 1 203 ? 1.010 3.230 7.596 1.00 95.69 203 LEU A CA 1
ATOM 1648 C C . LEU A 1 203 ? 1.470 2.748 8.982 1.00 95.69 203 LEU A C 1
ATOM 1650 O O . LEU A 1 203 ? 1.830 3.578 9.817 1.00 95.69 203 LEU A O 1
ATOM 1654 N N . VAL A 1 204 ? 1.540 1.432 9.216 1.00 95.06 204 VAL A N 1
ATOM 1655 C CA . VAL A 1 204 ? 2.056 0.849 10.471 1.00 95.06 204 VAL A CA 1
ATOM 1656 C C . VAL A 1 204 ? 3.540 1.172 10.668 1.00 95.06 204 VAL A C 1
ATOM 1658 O O . VAL A 1 204 ? 3.935 1.612 11.749 1.00 95.06 204 VAL A O 1
ATOM 1661 N N . ASN A 1 205 ? 4.370 1.034 9.629 1.00 94.19 205 ASN A N 1
ATOM 1662 C CA . ASN A 1 205 ? 5.790 1.401 9.710 1.00 94.19 205 ASN A CA 1
ATOM 1663 C C . ASN A 1 205 ? 5.987 2.911 9.927 1.00 94.19 205 ASN A C 1
ATOM 1665 O O . ASN A 1 205 ? 6.856 3.309 10.700 1.00 94.19 205 ASN A O 1
ATOM 1669 N N . ALA A 1 206 ? 5.151 3.749 9.306 1.00 92.94 206 ALA A N 1
ATOM 1670 C CA . ALA A 1 206 ? 5.175 5.203 9.463 1.00 92.94 206 ALA A CA 1
ATOM 1671 C C . ALA A 1 206 ? 4.507 5.724 10.754 1.00 92.94 206 ALA A C 1
ATOM 1673 O O . ALA A 1 206 ? 4.463 6.938 10.943 1.00 92.94 206 ALA A O 1
ATOM 1674 N N . ARG A 1 207 ? 3.960 4.843 11.609 1.00 93.31 207 ARG A N 1
ATOM 1675 C CA . ARG A 1 207 ? 3.153 5.185 12.800 1.00 93.31 207 ARG A CA 1
ATOM 1676 C C . ARG A 1 207 ? 2.000 6.165 12.509 1.00 93.31 207 ARG A C 1
ATOM 1678 O O . ARG A 1 207 ? 1.768 7.115 13.246 1.00 93.31 207 ARG A O 1
ATOM 1685 N N . ARG A 1 208 ? 1.271 5.920 11.414 1.00 91.31 208 ARG A N 1
ATOM 1686 C CA . ARG A 1 208 ? 0.067 6.665 10.989 1.00 91.31 208 ARG A CA 1
ATOM 1687 C C . ARG A 1 208 ? -1.138 5.730 10.815 1.00 91.31 208 ARG A C 1
ATOM 1689 O O . ARG A 1 208 ? -1.814 5.756 9.792 1.00 91.31 208 ARG A O 1
ATOM 1696 N N . GLY A 1 209 ? -1.372 4.854 11.794 1.00 91.31 209 GLY A N 1
ATOM 1697 C CA . GLY A 1 209 ? -2.484 3.892 11.764 1.00 91.31 209 GLY A CA 1
ATOM 1698 C C . GLY A 1 209 ? -3.860 4.525 12.013 1.00 91.31 209 GLY A C 1
ATOM 1699 O O . GLY A 1 209 ? -4.864 4.017 11.520 1.00 91.31 209 GLY A O 1
ATOM 1700 N N . ASP A 1 210 ? -3.899 5.649 12.732 1.00 93.12 210 ASP A N 1
ATOM 1701 C CA . ASP A 1 210 ? -5.096 6.314 13.262 1.00 93.12 210 ASP A CA 1
ATOM 1702 C C . ASP A 1 210 ? -6.216 6.508 12.230 1.00 93.12 210 ASP A C 1
ATOM 1704 O O . ASP A 1 210 ? -7.374 6.202 12.506 1.00 93.12 210 ASP A O 1
ATOM 1708 N N . GLY A 1 211 ? -5.888 7.014 11.035 1.00 94.12 211 GLY A N 1
ATOM 1709 C CA . GLY A 1 211 ? -6.883 7.297 9.996 1.00 94.12 211 GLY A CA 1
ATOM 1710 C C . GLY A 1 211 ? -7.560 6.029 9.471 1.00 94.12 211 GLY A C 1
ATOM 1711 O O . GLY A 1 211 ? -8.784 5.993 9.348 1.00 94.12 211 GLY A O 1
ATOM 1712 N N . LEU A 1 212 ? -6.771 4.974 9.249 1.00 95.25 212 LEU A N 1
ATOM 1713 C CA . LEU A 1 212 ? -7.248 3.667 8.801 1.00 95.25 212 LEU A CA 1
ATOM 1714 C C . LEU A 1 212 ? -8.074 2.969 9.894 1.00 95.25 212 LEU A C 1
ATOM 1716 O O . LEU A 1 212 ? -9.103 2.369 9.601 1.00 95.25 212 LEU A O 1
ATOM 1720 N N . MET A 1 213 ? -7.666 3.094 11.159 1.00 93.81 213 MET A N 1
ATOM 1721 C CA . MET A 1 213 ? -8.392 2.520 12.296 1.00 93.81 213 MET A CA 1
ATOM 1722 C C . MET A 1 213 ? -9.760 3.177 12.510 1.00 93.81 213 MET A C 1
ATOM 1724 O O . MET A 1 213 ? -10.750 2.482 12.722 1.00 93.81 213 MET A O 1
ATOM 1728 N N . VAL A 1 214 ? -9.835 4.509 12.417 1.00 93.81 214 VAL A N 1
ATOM 1729 C CA . VAL A 1 214 ? -11.109 5.244 12.508 1.00 93.81 214 VAL A CA 1
ATOM 1730 C C . VAL A 1 214 ? -12.039 4.890 11.343 1.00 93.81 214 VAL A C 1
ATOM 1732 O O . VAL A 1 214 ? -13.252 4.866 11.531 1.00 93.81 214 VAL A O 1
ATOM 1735 N N . ASP A 1 215 ? -11.503 4.597 10.156 1.00 94.56 215 ASP A N 1
ATOM 1736 C CA . ASP A 1 215 ? -12.297 4.116 9.020 1.00 94.56 215 ASP A CA 1
ATOM 1737 C C . ASP A 1 215 ? -12.825 2.685 9.240 1.00 94.56 215 ASP A C 1
ATOM 1739 O O . ASP A 1 215 ? -14.012 2.446 9.038 1.00 94.56 215 ASP A O 1
ATOM 1743 N N . MET A 1 216 ? -12.001 1.764 9.756 1.00 94.19 216 MET A N 1
ATOM 1744 C CA . MET A 1 216 ? -12.430 0.402 10.121 1.00 94.19 216 MET A CA 1
ATOM 1745 C C . MET A 1 216 ? -13.544 0.396 11.170 1.00 94.19 216 MET A C 1
ATOM 1747 O O . MET A 1 216 ? -14.560 -0.268 10.978 1.00 94.19 216 MET A O 1
ATOM 1751 N N . LEU A 1 217 ? -13.390 1.167 12.252 1.00 92.31 217 LEU A N 1
ATOM 1752 C CA . LEU A 1 217 ? -14.398 1.254 13.315 1.00 92.31 217 LEU A CA 1
ATOM 1753 C C . LEU A 1 217 ? -15.730 1.828 12.802 1.00 92.31 217 LEU A C 1
ATOM 1755 O O . LEU A 1 217 ? -16.789 1.340 13.181 1.00 92.31 217 LEU A O 1
ATOM 1759 N N . LYS A 1 218 ? -15.690 2.797 11.877 1.00 91.88 218 LYS A N 1
ATOM 1760 C CA . LYS A 1 218 ? -16.885 3.352 11.207 1.00 91.88 218 LYS A CA 1
ATOM 1761 C C . LYS A 1 218 ? -17.552 2.407 10.201 1.00 91.88 218 LYS A C 1
ATOM 1763 O O . LYS A 1 218 ? -18.662 2.698 9.769 1.00 91.88 218 LYS A O 1
ATOM 1768 N N . ARG A 1 219 ? -16.877 1.326 9.803 1.00 90.38 219 ARG A N 1
ATOM 1769 C CA . ARG A 1 219 ? -17.406 0.247 8.948 1.00 90.38 219 ARG A CA 1
ATOM 1770 C C . ARG A 1 219 ? -17.782 -1.001 9.755 1.00 90.38 219 ARG A C 1
ATOM 1772 O O . ARG A 1 219 ? -17.938 -2.062 9.165 1.00 90.38 219 ARG A O 1
ATOM 1779 N N . GLU A 1 220 ? -17.832 -0.897 11.087 1.00 89.12 220 GLU A N 1
ATOM 1780 C CA . GLU A 1 220 ? -18.079 -2.015 12.015 1.00 89.12 220 GLU A CA 1
ATOM 1781 C C . GLU A 1 220 ? -17.027 -3.152 11.926 1.00 89.12 220 GLU A C 1
ATOM 1783 O O . GLU A 1 220 ? -17.173 -4.209 12.540 1.00 89.12 220 GLU A O 1
ATOM 1788 N N . LEU A 1 221 ? -15.887 -2.915 11.253 1.00 91.25 221 LEU A N 1
ATOM 1789 C CA . LEU A 1 221 ? -14.770 -3.858 11.073 1.00 91.25 221 LEU A CA 1
ATOM 1790 C C . LEU A 1 221 ? -13.875 -3.937 12.326 1.00 91.25 221 LEU A C 1
ATOM 1792 O O . LEU A 1 221 ? -12.649 -3.805 12.275 1.00 91.25 221 LEU A O 1
ATOM 1796 N N . PHE A 1 222 ? -14.497 -4.151 13.486 1.00 91.75 222 PHE A N 1
ATOM 1797 C CA . PHE A 1 222 ? -13.848 -4.148 14.797 1.00 91.75 222 PHE A CA 1
ATOM 1798 C C . PHE A 1 222 ? -12.697 -5.159 14.901 1.00 91.75 222 PHE A C 1
ATOM 1800 O O . PHE A 1 222 ? -11.614 -4.828 15.389 1.00 91.75 222 PHE A O 1
ATOM 1807 N N . GLN A 1 223 ? -12.894 -6.382 14.397 1.00 93.62 223 GLN A N 1
ATOM 1808 C CA . GLN A 1 223 ? -11.864 -7.427 14.428 1.00 93.62 223 GLN A CA 1
ATOM 1809 C C . GLN A 1 223 ? -10.618 -7.040 13.625 1.00 93.62 223 GLN A C 1
ATOM 1811 O O . GLN A 1 223 ? -9.496 -7.390 14.002 1.00 93.62 223 GLN A O 1
ATOM 1816 N N . ASP A 1 224 ? -10.783 -6.277 12.548 1.00 94.50 224 ASP A N 1
ATOM 1817 C CA . ASP A 1 224 ? -9.677 -5.846 11.701 1.00 94.50 224 ASP A CA 1
ATOM 1818 C C . ASP A 1 224 ? -8.953 -4.628 12.290 1.00 94.50 224 ASP A C 1
ATOM 1820 O O . ASP A 1 224 ? -7.724 -4.582 12.241 1.00 94.50 224 ASP A O 1
ATOM 1824 N N . ALA A 1 225 ? -9.660 -3.744 13.006 1.00 94.62 225 ALA A N 1
ATOM 1825 C CA . ALA A 1 225 ? -9.043 -2.708 13.842 1.00 94.62 225 ALA A CA 1
ATOM 1826 C C . ALA A 1 225 ? -8.168 -3.309 14.966 1.00 94.62 225 ALA A C 1
ATOM 1828 O O . ALA A 1 225 ? -6.999 -2.934 15.105 1.00 94.62 225 ALA A O 1
ATOM 1829 N N . VAL A 1 226 ? -8.677 -4.302 15.714 1.00 95.44 226 VAL A N 1
ATOM 1830 C CA . VAL A 1 226 ? -7.901 -5.068 16.725 1.00 95.44 226 VAL A CA 1
ATOM 1831 C C . VAL A 1 226 ? -6.648 -5.691 16.098 1.00 95.44 226 VAL A C 1
ATOM 1833 O O . VAL A 1 226 ? -5.577 -5.758 16.710 1.00 95.44 226 VAL A O 1
ATOM 1836 N N . SER A 1 227 ? -6.757 -6.117 14.843 1.00 95.69 227 SER A N 1
ATOM 1837 C CA . SER A 1 227 ? -5.686 -6.799 14.117 1.00 95.69 227 SER A CA 1
ATOM 1838 C C . SER A 1 227 ? -4.644 -5.841 13.544 1.00 95.69 227 SER A C 1
ATOM 1840 O O . SER A 1 227 ? -3.461 -6.176 13.530 1.00 95.69 227 SER A O 1
ATOM 1842 N N . LEU A 1 228 ? -5.045 -4.628 13.158 1.00 95.38 228 LEU A N 1
ATOM 1843 C CA . LEU A 1 228 ? -4.141 -3.543 12.781 1.00 95.38 228 LEU A CA 1
ATOM 1844 C C . LEU A 1 228 ? -3.256 -3.130 13.968 1.00 95.38 228 LEU A C 1
ATOM 1846 O O . LEU A 1 228 ? -2.051 -2.945 13.797 1.00 95.38 228 LEU A O 1
ATOM 1850 N N . VAL A 1 229 ? -3.817 -3.067 15.182 1.00 95.25 229 VAL A N 1
ATOM 1851 C CA . VAL A 1 229 ? -3.037 -2.837 16.415 1.00 95.25 229 VAL A CA 1
ATOM 1852 C C . VAL A 1 229 ? -2.180 -4.050 16.788 1.00 95.25 229 VAL A C 1
ATOM 1854 O O . VAL A 1 229 ? -1.025 -3.884 17.171 1.00 95.25 229 VAL A O 1
ATOM 1857 N N . SER A 1 230 ? -2.675 -5.276 16.600 1.00 94.19 230 SER A N 1
ATOM 1858 C CA . SER A 1 230 ? -1.864 -6.490 16.801 1.00 94.19 230 SER A CA 1
ATOM 1859 C C . SER A 1 230 ? -0.635 -6.518 15.877 1.00 94.19 230 SER A C 1
ATOM 1861 O O . SER A 1 230 ? 0.473 -6.825 16.318 1.00 94.19 230 SER A O 1
ATOM 1863 N N . LEU A 1 231 ? -0.801 -6.116 14.611 1.00 94.81 231 LEU A N 1
ATOM 1864 C CA . LEU A 1 231 ? 0.298 -5.920 13.664 1.00 94.81 231 LEU A CA 1
ATOM 1865 C C . LEU A 1 231 ? 1.224 -4.773 14.096 1.00 94.81 231 LEU A C 1
ATOM 1867 O O . LEU A 1 231 ? 2.442 -4.901 13.993 1.00 94.81 231 LEU A O 1
ATOM 1871 N N . PHE A 1 232 ? 0.676 -3.673 14.616 1.00 94.75 232 PHE A N 1
ATOM 1872 C CA . PHE A 1 232 ? 1.473 -2.561 15.134 1.00 94.75 232 PHE A CA 1
ATOM 1873 C C . PHE A 1 232 ? 2.385 -2.992 16.292 1.00 94.75 232 PHE A C 1
ATOM 1875 O O . PHE A 1 232 ? 3.581 -2.705 16.252 1.00 94.75 232 PHE A O 1
ATOM 1882 N N . HIS A 1 233 ? 1.863 -3.733 17.274 1.00 93.56 233 HIS A N 1
ATOM 1883 C CA . HIS A 1 233 ? 2.657 -4.273 18.384 1.00 93.56 233 HIS A CA 1
ATOM 1884 C C . HIS A 1 233 ? 3.719 -5.281 17.910 1.00 93.56 233 HIS A C 1
ATOM 1886 O O . HIS A 1 233 ? 4.815 -5.315 18.465 1.00 93.56 233 HIS A O 1
ATOM 1892 N N . MET A 1 234 ? 3.442 -6.052 16.851 1.00 92.38 234 MET A N 1
ATOM 1893 C CA . MET A 1 234 ? 4.425 -6.949 16.229 1.00 92.38 234 MET A CA 1
ATOM 1894 C C . MET A 1 234 ? 5.574 -6.176 15.554 1.00 92.38 234 MET A C 1
ATOM 1896 O O . MET A 1 234 ? 6.735 -6.559 15.689 1.00 92.38 234 MET A O 1
ATOM 1900 N N . VAL A 1 235 ? 5.272 -5.080 14.845 1.00 92.88 235 VAL A N 1
ATOM 1901 C CA . VAL A 1 235 ? 6.269 -4.240 14.146 1.00 92.88 235 VAL A CA 1
ATOM 1902 C C . VAL A 1 235 ? 7.050 -3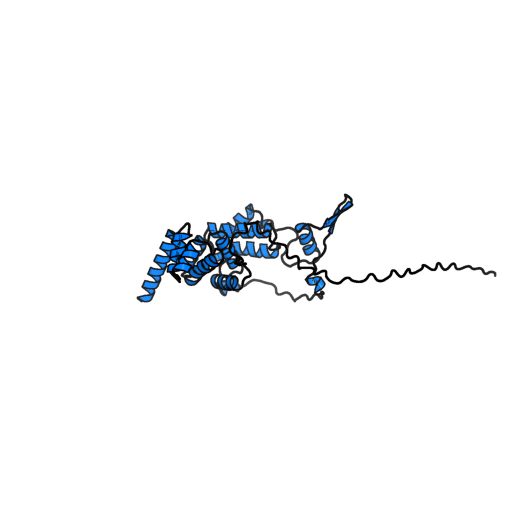.338 15.111 1.00 92.88 235 VAL A C 1
ATOM 1904 O O . VAL A 1 235 ? 8.232 -3.071 14.879 1.00 92.88 235 VAL A O 1
ATOM 1907 N N . HIS A 1 236 ? 6.434 -2.906 16.216 1.00 92.75 236 HIS A N 1
ATOM 1908 C CA . HIS A 1 236 ? 7.042 -2.027 17.224 1.00 92.75 236 HIS A CA 1
ATOM 1909 C C . HIS A 1 236 ? 7.003 -2.620 18.654 1.00 92.75 236 HIS A C 1
ATOM 1911 O O . HIS A 1 236 ? 6.410 -1.997 19.533 1.00 92.75 236 HIS A O 1
ATOM 1917 N N . PRO A 1 237 ? 7.685 -3.747 18.965 1.00 91.44 237 PRO A N 1
ATOM 1918 C CA . PRO A 1 237 ? 7.601 -4.399 20.286 1.00 91.44 237 PRO A CA 1
ATOM 1919 C C . PRO A 1 237 ? 8.034 -3.541 21.487 1.00 91.44 237 PRO A C 1
ATOM 1921 O O . PRO A 1 237 ? 7.750 -3.879 22.632 1.00 91.44 237 PRO A O 1
ATOM 1924 N N . HIS A 1 238 ? 8.751 -2.441 21.240 1.00 90.56 238 HIS A N 1
ATOM 1925 C CA . HIS A 1 238 ? 9.214 -1.507 22.266 1.00 90.56 238 HIS A CA 1
ATOM 1926 C C . HIS A 1 238 ? 8.322 -0.262 22.422 1.00 90.56 238 HIS A C 1
ATOM 1928 O O . HIS A 1 238 ? 8.715 0.648 23.149 1.00 90.56 238 HIS A O 1
ATOM 1934 N N . SER A 1 239 ? 7.160 -0.171 21.764 1.00 92.31 239 SER A N 1
ATOM 1935 C CA . SER A 1 239 ? 6.225 0.933 22.016 1.00 92.31 239 SER A CA 1
ATOM 1936 C C . SER A 1 239 ? 5.584 0.839 23.406 1.00 92.31 239 SER A C 1
ATOM 1938 O O . SER A 1 239 ? 5.440 -0.252 23.959 1.00 92.31 239 SER A O 1
ATOM 1940 N N . GLU A 1 240 ? 5.173 1.978 23.972 1.00 91.69 240 GLU A N 1
ATOM 1941 C CA . GLU A 1 240 ? 4.453 2.008 25.257 1.00 91.69 240 GLU A CA 1
ATOM 1942 C C . GLU A 1 240 ? 3.144 1.210 25.170 1.00 91.69 240 GLU A C 1
ATOM 1944 O O . GLU A 1 240 ? 2.843 0.408 26.051 1.00 91.69 240 GLU A O 1
ATOM 1949 N N . SER A 1 241 ? 2.439 1.353 24.044 1.00 92.06 241 SER A N 1
ATOM 1950 C CA . SER A 1 241 ? 1.241 0.593 23.676 1.00 92.06 241 SER A CA 1
ATOM 1951 C C . SER A 1 241 ? 1.457 -0.931 23.718 1.00 92.06 241 SER A C 1
ATOM 1953 O O . SER A 1 241 ? 0.677 -1.645 24.350 1.00 92.06 241 SER A O 1
ATOM 1955 N N . ALA A 1 242 ? 2.550 -1.436 23.130 1.00 91.62 242 ALA A N 1
ATOM 1956 C CA . ALA A 1 242 ? 2.868 -2.864 23.114 1.00 91.62 242 ALA A CA 1
ATOM 1957 C C . ALA A 1 242 ? 3.275 -3.387 24.501 1.00 91.62 242 ALA A C 1
ATOM 1959 O O . ALA A 1 242 ? 2.853 -4.474 24.898 1.00 91.62 242 ALA A O 1
ATOM 1960 N N . GLN A 1 243 ? 4.072 -2.617 25.249 1.00 92.94 243 GLN A N 1
ATOM 1961 C CA . GLN A 1 243 ? 4.522 -2.994 26.593 1.00 92.94 243 GLN A CA 1
ATOM 1962 C C . GLN A 1 243 ? 3.360 -3.029 27.594 1.00 92.94 243 GLN A C 1
ATOM 1964 O O . GLN A 1 243 ? 3.243 -3.982 28.367 1.00 92.94 243 GLN A O 1
ATOM 1969 N N . GLU A 1 244 ? 2.470 -2.034 27.558 1.00 92.62 244 GLU A N 1
ATOM 1970 C CA . GLU A 1 244 ? 1.295 -1.998 28.426 1.00 92.62 244 GLU A CA 1
ATOM 1971 C C . GLU A 1 244 ? 0.322 -3.133 28.087 1.00 92.62 244 GLU A C 1
ATOM 1973 O O . GLU A 1 244 ? -0.034 -3.903 28.983 1.00 92.62 244 GLU A O 1
ATOM 1978 N N . ALA A 1 245 ? -0.013 -3.325 26.804 1.00 92.06 245 ALA A N 1
ATOM 1979 C CA . ALA A 1 245 ? -0.877 -4.421 26.361 1.00 92.06 245 ALA A CA 1
ATOM 1980 C C . ALA A 1 245 ? -0.313 -5.805 26.735 1.00 92.06 245 ALA A C 1
ATOM 1982 O O . ALA A 1 245 ? -1.071 -6.674 27.170 1.00 92.06 245 ALA A O 1
ATOM 1983 N N . ALA A 1 246 ? 1.008 -6.003 26.644 1.00 91.25 246 ALA A N 1
ATOM 1984 C CA . ALA A 1 246 ? 1.665 -7.233 27.089 1.00 91.25 246 ALA A CA 1
ATOM 1985 C C . ALA A 1 246 ? 1.611 -7.421 28.616 1.00 91.25 246 ALA A C 1
ATOM 1987 O O . ALA A 1 246 ? 1.411 -8.541 29.084 1.00 91.25 246 ALA A O 1
ATOM 1988 N N . SER A 1 247 ? 1.755 -6.343 29.398 1.00 91.19 247 SER A N 1
ATOM 1989 C CA . SER A 1 247 ? 1.696 -6.400 30.868 1.00 91.19 247 SER A CA 1
ATOM 1990 C C . SER A 1 247 ? 0.287 -6.662 31.413 1.00 91.19 247 SER A C 1
ATOM 1992 O O . SER A 1 247 ? 0.138 -7.372 32.405 1.00 91.19 247 SER A O 1
ATOM 1994 N N . GLN A 1 248 ? -0.741 -6.128 30.746 1.00 89.56 248 GLN A N 1
ATOM 1995 C CA . GLN A 1 248 ? -2.151 -6.292 31.116 1.00 89.56 248 GLN A CA 1
ATOM 1996 C C . GLN A 1 248 ? -2.803 -7.520 30.455 1.00 89.56 248 GLN A C 1
ATOM 1998 O O . GLN A 1 248 ? -3.919 -7.883 30.814 1.00 89.56 248 GLN A O 1
ATOM 2003 N N . GLN A 1 249 ? -2.123 -8.153 29.488 1.00 85.81 249 GLN A N 1
ATOM 2004 C CA . GLN A 1 249 ? -2.671 -9.190 28.598 1.00 85.81 249 GLN A CA 1
ATOM 2005 C C . GLN A 1 249 ? -3.984 -8.753 27.918 1.00 85.81 249 GLN A C 1
ATOM 2007 O O . GLN A 1 249 ? -4.913 -9.541 27.736 1.00 85.81 249 GLN A O 1
ATOM 2012 N N . ALA A 1 250 ? -4.055 -7.470 27.552 1.00 85.19 250 ALA A N 1
ATOM 2013 C CA . ALA A 1 250 ? -5.256 -6.835 27.027 1.00 85.19 250 ALA A CA 1
ATOM 2014 C C . ALA A 1 250 ? -5.665 -7.422 25.666 1.00 85.19 250 ALA A C 1
ATOM 2016 O O . ALA A 1 250 ? -4.831 -7.644 24.786 1.00 85.19 250 ALA A O 1
ATOM 2017 N N . THR A 1 251 ? -6.967 -7.634 25.472 1.00 88.88 251 THR A N 1
ATOM 2018 C CA . THR A 1 251 ? -7.541 -8.182 24.234 1.00 88.88 251 THR A CA 1
ATOM 2019 C C . THR A 1 251 ? -8.775 -7.385 23.810 1.00 88.88 251 THR A C 1
ATOM 2021 O O . THR A 1 251 ? -9.368 -6.669 24.614 1.00 88.88 251 THR A O 1
ATOM 2024 N N . GLY A 1 252 ? -9.148 -7.466 22.528 1.00 88.88 252 GLY A N 1
ATOM 2025 C CA . GLY A 1 252 ? -10.349 -6.807 22.006 1.00 88.88 252 GLY A CA 1
ATOM 2026 C C . GLY A 1 252 ? -10.361 -5.290 22.235 1.00 88.88 252 GLY A C 1
ATOM 2027 O O . GLY A 1 252 ? -9.467 -4.581 21.774 1.00 88.88 252 GLY A O 1
ATOM 2028 N N . THR A 1 253 ? -11.384 -4.803 22.942 1.00 89.19 253 THR A N 1
ATOM 2029 C CA . THR A 1 253 ? -11.621 -3.375 23.226 1.00 89.19 253 THR A CA 1
ATOM 2030 C C . THR A 1 253 ? -10.455 -2.713 23.941 1.00 89.19 253 THR A C 1
ATOM 2032 O O . THR A 1 253 ? -10.110 -1.571 23.648 1.00 89.19 253 THR A O 1
ATOM 2035 N N . ASP A 1 254 ? -9.832 -3.428 24.869 1.00 91.38 254 ASP A N 1
ATOM 2036 C CA . ASP A 1 254 ? -8.909 -2.828 25.831 1.00 91.38 254 ASP A CA 1
ATOM 2037 C C . ASP A 1 254 ? -7.549 -2.582 25.172 1.00 91.38 254 ASP A C 1
ATOM 2039 O O . ASP A 1 254 ? -6.912 -1.555 25.388 1.00 91.38 254 ASP A O 1
ATOM 2043 N N . LEU A 1 255 ? -7.175 -3.464 24.242 1.00 92.81 255 LEU A N 1
ATOM 2044 C CA . LEU A 1 255 ? -6.023 -3.310 23.358 1.00 92.81 255 LEU A CA 1
ATOM 2045 C C . LEU A 1 255 ? -6.174 -2.103 22.408 1.00 92.81 255 LEU A C 1
ATOM 2047 O O . LEU A 1 255 ? -5.187 -1.418 22.136 1.00 92.81 255 LEU A O 1
ATOM 2051 N N . LEU A 1 256 ? -7.397 -1.787 21.958 1.00 92.50 256 LEU A N 1
ATOM 2052 C CA . LEU A 1 256 ? -7.673 -0.562 21.191 1.00 92.50 256 LEU A CA 1
ATOM 2053 C C . LEU A 1 256 ? -7.633 0.697 22.073 1.00 92.50 256 LEU A C 1
ATOM 2055 O O . LEU A 1 256 ? -7.087 1.716 21.652 1.00 92.50 256 LEU A O 1
ATOM 2059 N N . LYS A 1 257 ? -8.150 0.623 23.306 1.00 92.88 257 LYS A N 1
ATOM 2060 C CA . LYS A 1 257 ? -8.131 1.731 24.280 1.00 92.88 257 LYS A CA 1
ATOM 2061 C C . LYS A 1 257 ? -6.697 2.076 24.721 1.00 92.88 257 LYS A C 1
ATOM 2063 O O . LYS A 1 257 ? -6.334 3.249 24.718 1.00 92.88 257 LYS A O 1
ATOM 2068 N N . ILE A 1 258 ? -5.845 1.076 24.970 1.00 93.25 258 ILE A N 1
ATOM 2069 C CA . ILE A 1 258 ? -4.404 1.261 25.242 1.00 93.25 258 ILE A CA 1
ATOM 2070 C C . ILE A 1 258 ? -3.698 1.932 24.054 1.00 93.25 258 ILE A C 1
ATOM 2072 O O . ILE A 1 258 ? -2.982 2.916 24.238 1.00 93.25 258 ILE A O 1
ATOM 2076 N N . TYR A 1 259 ? -3.927 1.462 22.820 1.00 94.12 259 TYR A N 1
ATOM 2077 C CA . TYR A 1 259 ? -3.341 2.092 21.629 1.00 94.12 259 TYR A CA 1
ATOM 2078 C C . TYR A 1 259 ? -3.774 3.559 21.476 1.00 94.12 259 TYR A C 1
ATOM 2080 O O . TYR A 1 259 ? -2.934 4.435 21.246 1.00 94.12 259 TYR A O 1
ATOM 2088 N N . ALA A 1 260 ? -5.071 3.836 21.646 1.00 94.06 260 ALA A N 1
ATOM 2089 C CA . ALA A 1 260 ? -5.623 5.184 21.569 1.00 94.06 260 ALA A CA 1
ATOM 2090 C C . ALA A 1 260 ? -4.992 6.129 22.605 1.00 94.06 260 ALA A C 1
ATOM 2092 O O . ALA A 1 260 ? -4.733 7.284 22.284 1.00 94.06 260 ALA A O 1
ATOM 2093 N N . GLN A 1 261 ? -4.694 5.648 23.815 1.00 92.75 261 GLN A N 1
ATOM 2094 C CA . GLN A 1 261 ? -4.141 6.472 24.897 1.00 92.75 261 GLN A CA 1
ATOM 2095 C C . GLN A 1 261 ? -2.614 6.630 24.867 1.00 92.75 261 GLN A C 1
ATOM 2097 O O . GLN A 1 261 ? -2.110 7.619 25.402 1.00 92.75 261 GLN A O 1
ATOM 2102 N N . LYS A 1 262 ? -1.870 5.679 24.284 1.00 91.12 262 LYS A N 1
ATOM 2103 C CA . LYS A 1 262 ? -0.391 5.665 24.315 1.00 91.12 262 LYS A CA 1
ATOM 2104 C C . LYS A 1 262 ? 0.298 6.022 23.003 1.00 91.12 262 LYS A C 1
ATOM 2106 O O . LYS A 1 262 ? 1.410 6.536 23.039 1.00 91.12 262 LYS A O 1
ATOM 2111 N N . GLU A 1 263 ? -0.314 5.727 21.859 1.00 89.94 263 GLU A N 1
ATOM 2112 C CA . GLU A 1 263 ? 0.351 5.838 20.551 1.00 89.94 263 GLU A CA 1
ATOM 2113 C C . GLU A 1 263 ? -0.349 6.818 19.600 1.00 89.94 263 GLU A C 1
ATOM 2115 O O . GLU A 1 263 ? 0.311 7.518 18.831 1.00 89.94 263 GLU A O 1
ATOM 2120 N N . SER A 1 264 ? -1.683 6.868 19.639 1.00 90.62 264 SER A N 1
ATOM 2121 C CA . SER A 1 264 ? -2.472 7.661 18.695 1.00 90.62 264 SER A CA 1
ATOM 2122 C C . SER A 1 264 ? -2.301 9.170 18.893 1.00 90.62 264 SER A C 1
ATOM 2124 O O . SER A 1 264 ? -2.451 9.710 19.988 1.00 90.62 264 SER A O 1
ATOM 2126 N N . GLN A 1 265 ? -2.099 9.885 17.784 1.00 88.56 265 GLN A N 1
ATOM 2127 C CA . GLN A 1 265 ? -2.124 11.353 17.740 1.00 88.56 265 GLN A CA 1
ATOM 2128 C C . GLN A 1 265 ? -3.556 11.911 17.709 1.00 88.56 265 GLN A C 1
ATOM 2130 O O . GLN A 1 265 ? -3.766 13.113 17.879 1.00 88.56 265 GLN A O 1
ATOM 2135 N N . ARG A 1 266 ? -4.546 11.055 17.435 1.00 87.75 266 ARG A N 1
ATOM 2136 C CA . ARG A 1 266 ? -5.968 11.389 17.267 1.00 87.75 266 ARG A CA 1
ATOM 2137 C C . ARG A 1 266 ? -6.865 10.577 18.208 1.00 87.75 266 ARG A C 1
ATOM 2139 O O . ARG A 1 266 ? -8.000 10.276 17.842 1.00 87.75 266 ARG A O 1
ATOM 2146 N N . SER A 1 267 ? -6.371 10.275 19.410 1.00 90.06 267 SER A N 1
ATOM 2147 C CA . SER A 1 267 ? -7.014 9.455 20.450 1.00 90.06 267 SER A CA 1
ATOM 2148 C C . SER A 1 267 ? -8.535 9.634 20.540 1.00 90.06 267 SER A C 1
ATOM 2150 O O . SER A 1 267 ? -9.276 8.682 20.311 1.00 90.06 267 SER A O 1
ATOM 2152 N N . GLY A 1 268 ? -9.015 10.865 20.739 1.00 90.94 268 GLY A N 1
ATOM 2153 C CA . GLY A 1 268 ? -10.443 11.174 20.882 1.00 90.94 268 GLY A CA 1
ATOM 2154 C C . GLY A 1 268 ? -11.323 10.840 19.665 1.00 90.94 268 GLY A C 1
ATOM 2155 O O . GLY A 1 268 ? -12.521 10.639 19.829 1.00 90.94 268 GLY A O 1
ATOM 2156 N N . TYR A 1 269 ? -10.766 10.727 18.451 1.00 91.38 269 TYR A N 1
ATOM 2157 C CA . TYR A 1 269 ? -11.510 10.224 17.285 1.00 91.38 269 TYR A CA 1
ATOM 2158 C C . TYR A 1 269 ? -11.643 8.696 17.293 1.00 91.38 269 TYR A C 1
ATOM 2160 O O . TYR A 1 269 ? -12.631 8.179 16.775 1.00 91.38 269 TYR A O 1
ATOM 2168 N N . ILE A 1 270 ? -10.668 7.983 17.865 1.00 92.06 270 ILE A N 1
ATOM 2169 C CA . ILE A 1 270 ? -10.723 6.529 18.063 1.00 92.06 270 ILE A CA 1
ATOM 2170 C C . ILE A 1 270 ? -11.665 6.217 19.228 1.00 92.06 270 ILE A C 1
ATOM 2172 O O . ILE A 1 270 ? -12.551 5.387 19.077 1.00 92.06 270 ILE A O 1
ATOM 2176 N N . GLU A 1 271 ? -11.545 6.927 20.354 1.00 92.50 271 GLU A N 1
ATOM 2177 C CA . GLU A 1 271 ? -12.422 6.757 21.522 1.00 92.50 271 GLU A CA 1
ATOM 2178 C C . GLU A 1 271 ? -13.894 7.047 21.186 1.00 92.50 271 GLU A C 1
ATOM 2180 O O . GLU A 1 271 ? -14.759 6.255 21.550 1.00 92.50 271 GLU A O 1
ATOM 2185 N N . LEU A 1 272 ? -14.189 8.100 20.411 1.00 93.31 272 LEU A N 1
ATOM 2186 C CA . LEU A 1 272 ? -15.548 8.384 19.927 1.00 93.31 272 LEU A CA 1
ATOM 2187 C C . LEU A 1 272 ? -16.070 7.296 18.973 1.00 93.31 272 LEU A C 1
ATOM 2189 O O . LEU A 1 272 ? -17.239 6.926 19.045 1.00 93.31 272 LEU A O 1
ATOM 2193 N N . ALA A 1 273 ? -15.220 6.758 18.090 1.00 91.31 273 ALA A N 1
ATOM 2194 C CA . ALA A 1 273 ? -15.609 5.665 17.196 1.00 91.31 273 ALA A CA 1
ATOM 2195 C C . ALA A 1 273 ? -15.843 4.343 17.956 1.00 91.31 273 ALA A C 1
ATOM 2197 O O . ALA A 1 273 ? -16.754 3.596 17.610 1.00 91.31 273 ALA A O 1
ATOM 2198 N N . LEU A 1 274 ? -15.069 4.079 19.016 1.00 91.44 274 LEU A N 1
ATOM 2199 C CA . LEU A 1 274 ? -15.285 2.953 19.928 1.00 91.44 274 LEU A CA 1
ATOM 2200 C C . LEU A 1 274 ? -16.588 3.108 20.719 1.00 91.44 274 LEU A C 1
ATOM 2202 O O . LEU A 1 274 ? -17.339 2.146 20.810 1.00 91.44 274 LEU A O 1
ATOM 2206 N N . GLN A 1 275 ? -16.890 4.304 21.235 1.00 91.94 275 GLN A N 1
ATOM 2207 C CA . GLN A 1 275 ? -18.153 4.585 21.931 1.00 91.94 275 GLN A CA 1
ATOM 2208 C C . GLN A 1 275 ? -19.362 4.370 21.015 1.00 91.94 275 GLN A C 1
ATOM 2210 O O . GLN A 1 275 ? -20.286 3.659 21.392 1.00 91.94 275 GLN A O 1
ATOM 2215 N N . ALA A 1 276 ? -19.327 4.894 19.785 1.00 91.44 276 ALA A N 1
ATOM 2216 C CA . ALA A 1 276 ? -20.399 4.684 18.810 1.00 91.44 276 ALA A CA 1
ATOM 2217 C C . ALA A 1 276 ? -20.602 3.195 18.456 1.00 91.44 276 ALA A C 1
ATOM 2219 O O . ALA A 1 276 ? -21.737 2.754 18.288 1.00 91.44 276 ALA A O 1
ATOM 2220 N N . TYR A 1 277 ? -19.521 2.411 18.385 1.00 88.88 277 TYR A N 1
ATOM 2221 C CA . TYR A 1 277 ? -19.586 0.962 18.172 1.00 88.88 277 TYR A CA 1
ATOM 2222 C C . TYR A 1 277 ? -20.133 0.208 19.402 1.00 88.88 277 TYR A C 1
ATOM 2224 O O . TYR A 1 277 ? -20.972 -0.679 19.256 1.00 88.88 277 TYR A O 1
ATOM 2232 N N . GLU A 1 278 ? -19.714 0.578 20.618 1.00 89.06 278 GLU A N 1
ATOM 2233 C CA . GLU A 1 278 ? -20.243 0.019 21.873 1.00 89.06 278 GLU A CA 1
ATOM 2234 C C . GLU A 1 278 ? -21.744 0.336 22.043 1.00 89.06 278 GLU A C 1
ATOM 2236 O O . GLU A 1 278 ? -22.513 -0.538 22.445 1.00 89.06 278 GLU A O 1
ATOM 2241 N N . GLU A 1 279 ? -22.192 1.538 21.662 1.00 90.19 279 GLU A N 1
ATOM 2242 C CA . GLU A 1 279 ? -23.610 1.929 21.641 1.00 90.19 279 GLU A CA 1
ATOM 2243 C C . GLU A 1 279 ? -24.427 1.187 20.571 1.00 90.19 279 GLU A C 1
ATOM 2245 O O . GLU A 1 279 ? -25.570 0.807 20.841 1.00 90.19 279 GLU A O 1
ATOM 2250 N N . ALA A 1 280 ? -23.870 0.959 19.377 1.00 88.12 280 ALA A N 1
ATOM 2251 C CA . ALA A 1 280 ? -24.529 0.199 18.314 1.00 88.12 280 ALA A CA 1
ATOM 2252 C C . ALA A 1 280 ? -24.713 -1.276 18.710 1.00 88.12 280 ALA A C 1
ATOM 2254 O O . ALA A 1 280 ? -25.832 -1.786 18.681 1.00 88.12 280 ALA A O 1
ATOM 2255 N N . ALA A 1 281 ? -23.650 -1.930 19.190 1.00 86.12 281 ALA A N 1
ATOM 2256 C CA . ALA A 1 281 ? -23.709 -3.313 19.665 1.00 86.12 281 ALA A CA 1
ATOM 2257 C C . ALA A 1 281 ? -24.667 -3.482 20.863 1.00 86.12 281 ALA A C 1
ATOM 2259 O O . ALA A 1 281 ? -25.372 -4.489 20.965 1.00 86.12 281 ALA A O 1
ATOM 2260 N N . ALA A 1 282 ? -24.748 -2.484 21.752 1.00 88.56 282 ALA A N 1
ATOM 2261 C CA . ALA A 1 282 ? -25.730 -2.476 22.835 1.00 88.56 282 ALA A CA 1
ATOM 2262 C C . ALA A 1 282 ? -27.176 -2.416 22.306 1.00 88.56 282 ALA A C 1
ATOM 2264 O O . ALA A 1 282 ? -28.031 -3.141 22.817 1.00 88.56 282 ALA A O 1
ATOM 2265 N N . GLN A 1 283 ? -27.446 -1.613 21.270 1.00 87.38 283 GLN A N 1
ATOM 2266 C CA . GLN A 1 283 ? -28.765 -1.533 20.626 1.00 87.38 283 GLN A CA 1
ATOM 2267 C C . GLN A 1 283 ? -29.143 -2.836 19.910 1.00 87.38 283 GLN A C 1
ATOM 2269 O O . GLN A 1 283 ? -30.263 -3.308 20.093 1.00 87.38 283 GLN A O 1
ATOM 2274 N N . GLU A 1 284 ? -28.219 -3.460 19.171 1.00 86.12 284 GLU A N 1
ATOM 2275 C CA . GLU A 1 284 ? -28.452 -4.775 18.550 1.00 86.12 284 GLU A CA 1
ATOM 2276 C C . GLU A 1 284 ? -28.760 -5.861 19.590 1.00 86.12 284 GLU A C 1
ATOM 2278 O O . GLU A 1 284 ? -29.651 -6.681 19.386 1.00 86.12 284 GLU A O 1
ATOM 2283 N N . SER A 1 285 ? -28.072 -5.848 20.737 1.00 80.19 285 SER A N 1
ATOM 2284 C CA . SER A 1 285 ? -28.296 -6.820 21.820 1.00 80.19 285 SER A CA 1
ATOM 2285 C C . SER A 1 285 ? -29.623 -6.649 22.580 1.00 80.19 285 SER A C 1
ATOM 2287 O O . SER A 1 285 ? -29.957 -7.486 23.421 1.00 80.19 285 SER A O 1
ATOM 2289 N N . ALA A 1 286 ? -30.364 -5.570 22.308 1.00 79.38 286 ALA A N 1
ATOM 2290 C CA . ALA A 1 286 ? -31.615 -5.208 22.974 1.00 79.38 286 ALA A CA 1
ATOM 2291 C C . ALA A 1 286 ? -32.861 -5.314 22.065 1.00 79.38 286 ALA A C 1
ATOM 2293 O O . ALA A 1 286 ? -33.952 -4.937 22.506 1.00 79.38 286 ALA A O 1
ATOM 2294 N N . ALA A 1 287 ? -32.700 -5.797 20.826 1.00 64.19 287 ALA A N 1
ATOM 2295 C CA . ALA A 1 287 ? -33.738 -5.907 19.792 1.00 64.19 287 ALA A CA 1
ATOM 2296 C C . ALA A 1 287 ? -34.260 -7.345 19.592 1.00 64.19 287 ALA A C 1
ATOM 2298 O O . ALA A 1 287 ? -35.464 -7.464 19.262 1.00 64.19 287 ALA A O 1
#

Secondary structure (DSSP, 8-state):
-----------------PPPPP--S-------------------S---PPPPTT-HHHHHHHHHHH---HHHHT----------------HHHHH-----EEE-TTS-EEEPPHHHHHHHHHHHS--SS--SS--GGGSHHHHHHHHTTT-HHHHHHHHHHHS-TTSHHHHHHHHHHHHHHHHHT-GGGTTTSTTHHHHHHHHHHTT--HHHHHHHHHTT-HHHHHHHHHHHHHH-TTSHHHHHHHHHT--THHHHHHHHHHT-TTHHHHHHHHHHHHHHHHHHTT-

pLDDT: mean 80.6, std 21.26, range [28.2, 97.25]

Solvent-accessible surface area (backbone atoms only — not comparable to full-atom values): 17977 Å² total; per-residue (Å²): 132,88,80,89,86,89,82,86,84,82,81,82,80,79,83,80,81,77,76,89,75,80,84,78,79,87,78,85,80,71,84,79,66,85,75,75,83,72,74,91,69,79,96,72,94,67,96,69,78,76,71,50,82,85,36,65,77,49,41,57,48,35,54,59,62,21,54,78,49,62,68,73,66,64,51,89,73,95,70,88,88,72,83,87,82,87,76,92,76,54,70,62,79,73,68,58,85,73,87,52,68,42,77,46,96,89,73,50,79,43,76,49,51,73,71,56,42,52,41,51,45,43,69,80,57,65,54,80,90,40,56,86,63,81,63,76,56,78,38,74,74,43,41,54,58,41,54,76,65,71,42,58,58,59,54,54,58,51,39,67,50,58,43,55,87,88,37,69,66,37,50,50,53,52,51,57,51,48,52,50,32,61,77,69,65,47,56,73,70,35,47,41,40,90,58,27,44,59,45,55,52,51,26,49,75,68,73,55,47,60,66,61,39,42,50,28,37,74,67,70,36,50,73,42,35,45,43,54,51,52,51,37,32,62,67,38,64,83,37,68,34,32,48,51,32,61,74,69,66,46,58,67,70,53,39,48,52,43,33,30,76,60,67,43,95,55,25,71,59,44,52,50,37,49,49,55,46,55,54,48,53,52,52,65,75,72,112

Organism: Scophthalmus maximus (NCBI:txid52904)

Nearest PDB structures (foldseek):
  7pnw-assembly1_R  TM=9.240E-01  e=4.996E-23  Mus musculus
  8oir-assembly1_AR  TM=9.208E-01  e=5.236E-23  Homo sapiens
  6gaw-assembly1_Aa  TM=9.236E-01  e=2.556E-21  Sus scrofa
  6nf8-assembly1_a  TM=9.118E-01  e=5.586E-19  Bos taurus
  5aj4-assembly1_Aa  TM=9.148E-01  e=2.369E-17  Sus scrofa